Protein AF-A0A813GPS3-F1 (afdb_monomer_lite)

Sequence (339 aa):
AGDGNCLFRSFSDQLYGSPEYHALVRDRCSKYLASERAYFEQFVAEPFEQFLGRIQRQGEWGDDVEIEALSEIYDCRVEIYASYSDSLMRTFHEACDAKWPQPIRLQYEGHAHYNSLAPKSGLMPISKRFPGEIEDAAIRRSRSRNAVSESISAYLRWVCKEDHFEAGLRREGAGEADAKLTEQEVVDESVRLSRLEFMHKSEEEMDKTLANSRAEWEKSERKRMDEEVVDAILQQSVLEEEQKQLMIAMKESKDDVIHNKPEFAALYGMVANGAVVPSASSSSGNEQDLRDSREFQYPESVYGVMSMGFPLEKCIQAYHLVGDNPEGILQYCCQTIGR

Organism: Polarella glacialis (NCBI:txid89957)

Secondary structure (DSSP, 8-state):
--SS-HHHHHHHHHHHS-GGGHHHHHHHHHHHHHHTHHHHGGG-SS-HHHHHHHHTSTT----HHHHHHHHHHHT--EEEEETTSSSEEEEESTT--SS-SS-EEEEEETTTEEEE---TT----S--SPTTHHHHHHHHHHHHHHHHHHHHHHHHHHHTSHHHHHHHTTS-S-SSHHHHHHHHHHHHHHHHHHHHHHHHHHHHHHHHHHHHHHHHHHHHHHHHHHHHHHHHHHHHHHHHHHHHHHHHHHHHHHHHHHHH-GGGHHHHTS-----------------------------HHHHHHHHTT--HHHHHHHHHHH-S-HHHHHHHHHHHHT-

InterPro domains:
  IPR003323 OTU domain [PF02338] (2-115)
  IPR003323 OTU domain [PS50802] (1-120)
  IPR009060 UBA-like superfamily [SSF46934] (297-332)
  IPR038765 Papain-like cysteine peptidase superfamily [SSF54001] (2-120)
  IPR050704 Peptidase C85-like [PTHR12419] (1-120)

Foldseek 3Di:
DLLQLQVLLLLCCQAPVGSPCSLLLQVLLLLLCVLPVVPLVVVDPDHVVVVSVQSNDGSHHDDDSSVQSSCQLQVFKEWEAEPVDRDTPDIHNVVRDPPWPDGFYWYDPDPGHIHGDADPVGRDNRDPDDRPPSSVVSSVVSNVVVVVVVVVVVVVVVCPPPVNVVVVPPDPDDNPPVVVVVVVVVVVVVVVVVVVVVVVVVVVVVVVVVVVVVVVVVVVVVVVVVVVVVVVVVVVVVVVVVVVVVVVVVVVVVVVCCVVPVVCVVVVPPPDDDDDDDDDDDDDDDDDDDDDDPDPDDDVLLVVLVVVVFDSVQLVVQCVVPNSDNVSSNVSRCVVVVD

pLDDT: mean 75.81, std 18.75, range [27.81, 98.06]

Structure (mmCIF, N/CA/C/O backbone):
data_AF-A0A813GPS3-F1
#
_entry.id   AF-A0A813GPS3-F1
#
loop_
_atom_site.group_PDB
_atom_site.id
_atom_site.type_symbol
_atom_site.label_atom_id
_atom_site.label_alt_id
_atom_site.label_comp_id
_atom_site.label_asym_id
_atom_site.label_entity_id
_atom_site.label_seq_id
_atom_site.pdbx_PDB_ins_code
_atom_site.Cartn_x
_atom_site.Cartn_y
_atom_site.Cartn_z
_atom_site.occupancy
_atom_site.B_iso_or_equiv
_atom_site.auth_seq_id
_atom_site.auth_comp_id
_atom_site.auth_asym_id
_atom_site.auth_atom_id
_atom_site.pdbx_PDB_model_num
ATOM 1 N N . ALA A 1 1 ? 2.496 14.226 -14.333 1.00 57.00 1 ALA A N 1
ATOM 2 C CA . ALA A 1 1 ? 1.360 15.043 -14.834 1.00 57.00 1 ALA A CA 1
ATOM 3 C C . ALA A 1 1 ? 0.636 15.663 -13.645 1.00 57.00 1 ALA A C 1
ATOM 5 O O . ALA A 1 1 ? 0.273 14.930 -12.735 1.00 57.00 1 ALA A O 1
ATOM 6 N N . GLY A 1 2 ? 0.459 16.987 -13.621 1.00 69.56 2 GLY A N 1
ATOM 7 C CA . GLY A 1 2 ? -0.140 17.727 -12.498 1.00 69.56 2 GLY A CA 1
ATOM 8 C C . GLY A 1 2 ? -1.671 17.674 -12.439 1.00 69.56 2 GLY A C 1
ATOM 9 O O . GLY A 1 2 ? -2.302 18.679 -12.145 1.00 69.56 2 GLY A O 1
ATOM 10 N N . ASP A 1 3 ? -2.280 16.529 -12.754 1.00 82.81 3 ASP A N 1
ATOM 11 C CA . ASP A 1 3 ? -3.740 16.334 -12.773 1.00 82.81 3 ASP A CA 1
ATOM 12 C C . ASP A 1 3 ? -4.328 16.036 -11.381 1.00 82.81 3 ASP A C 1
ATOM 14 O O . ASP A 1 3 ? -5.484 15.644 -11.277 1.00 82.81 3 ASP A O 1
ATOM 18 N N . GLY A 1 4 ? -3.514 16.157 -10.325 1.00 86.44 4 GLY A N 1
ATOM 19 C CA . GLY A 1 4 ? -3.869 15.834 -8.944 1.00 86.44 4 GLY A CA 1
ATOM 20 C C . GLY A 1 4 ? -3.935 14.341 -8.614 1.00 86.44 4 GLY A C 1
ATOM 21 O O . GLY A 1 4 ? -4.117 13.973 -7.461 1.00 86.44 4 GLY A O 1
ATOM 22 N N . ASN A 1 5 ? -3.708 13.450 -9.583 1.00 93.50 5 ASN A N 1
ATOM 23 C CA . ASN A 1 5 ? -3.634 12.003 -9.344 1.00 93.50 5 ASN A CA 1
ATOM 24 C C . ASN A 1 5 ? -2.205 11.505 -9.103 1.00 93.50 5 ASN A C 1
ATOM 26 O O . ASN A 1 5 ? -1.985 10.301 -8.987 1.00 93.50 5 ASN A O 1
ATOM 30 N N . CYS A 1 6 ? -1.234 12.416 -9.062 1.00 94.38 6 CYS A N 1
ATOM 31 C CA . CYS A 1 6 ? 0.190 12.102 -9.092 1.00 94.38 6 CYS A CA 1
ATOM 32 C C . CYS A 1 6 ? 0.657 11.163 -7.975 1.00 94.38 6 CYS A C 1
ATOM 34 O O . CYS A 1 6 ? 1.389 10.218 -8.265 1.00 94.38 6 CYS A O 1
ATOM 36 N N . LEU A 1 7 ? 0.167 11.350 -6.746 1.00 95.31 7 LEU A N 1
ATOM 37 C CA . LEU A 1 7 ? 0.470 10.462 -5.627 1.00 95.31 7 LEU A CA 1
ATOM 38 C C . LEU A 1 7 ? 0.041 9.022 -5.939 1.00 95.31 7 LEU A C 1
ATOM 40 O O . LEU A 1 7 ? 0.867 8.114 -5.998 1.00 95.31 7 LEU A O 1
ATOM 44 N N . PHE A 1 8 ? -1.245 8.823 -6.232 1.00 96.62 8 PHE A N 1
ATOM 45 C CA . PHE A 1 8 ? -1.810 7.497 -6.493 1.00 96.62 8 PHE A CA 1
ATOM 46 C C . PHE A 1 8 ? -1.243 6.845 -7.757 1.00 96.62 8 PHE A C 1
ATOM 48 O O . PHE A 1 8 ? -1.073 5.628 -7.793 1.00 96.62 8 PHE A O 1
ATOM 55 N N . ARG A 1 9 ? -0.921 7.636 -8.791 1.00 95.31 9 ARG A N 1
ATOM 56 C CA . ARG A 1 9 ? -0.217 7.143 -9.984 1.00 95.31 9 ARG A CA 1
ATOM 57 C C . ARG A 1 9 ? 1.178 6.651 -9.629 1.00 95.31 9 ARG A C 1
ATOM 59 O O . ARG A 1 9 ? 1.556 5.589 -10.102 1.00 95.31 9 ARG A O 1
ATOM 66 N N . SER A 1 10 ? 1.904 7.381 -8.787 1.00 94.88 10 SER A N 1
ATOM 67 C CA . SER A 1 10 ? 3.258 6.996 -8.387 1.00 94.88 10 SER A CA 1
ATOM 68 C C . SER A 1 10 ? 3.260 5.741 -7.516 1.00 94.88 10 SER A C 1
ATOM 70 O O . SER A 1 10 ? 4.073 4.852 -7.740 1.00 94.88 10 SER A O 1
ATOM 72 N N . PHE A 1 11 ? 2.297 5.604 -6.600 1.00 95.38 11 PHE A N 1
ATOM 73 C CA . PHE A 1 11 ? 2.088 4.355 -5.860 1.00 95.38 11 PHE A CA 1
ATOM 74 C C . PHE A 1 11 ? 1.747 3.189 -6.791 1.00 95.38 11 PHE A C 1
ATOM 76 O O . PHE A 1 11 ? 2.367 2.135 -6.705 1.00 95.38 11 PHE A O 1
ATOM 83 N N . SER A 1 12 ? 0.789 3.380 -7.702 1.00 95.31 12 SER A N 1
ATOM 84 C CA . SER A 1 12 ? 0.396 2.360 -8.680 1.00 95.31 12 SER A CA 1
ATOM 85 C C . SER A 1 12 ? 1.582 1.911 -9.540 1.00 95.31 12 SER A C 1
ATOM 87 O O . SER A 1 12 ? 1.767 0.718 -9.764 1.00 95.31 12 SER A O 1
ATOM 89 N N . ASP A 1 13 ? 2.412 2.854 -9.977 1.00 93.81 13 ASP A N 1
ATOM 90 C CA . ASP A 1 13 ? 3.615 2.588 -10.760 1.00 93.81 13 ASP A CA 1
ATOM 91 C C . ASP A 1 13 ? 4.666 1.793 -9.963 1.00 93.81 13 ASP A C 1
ATOM 93 O O . ASP A 1 13 ? 5.142 0.764 -10.435 1.00 93.81 13 ASP A O 1
ATOM 97 N N . GLN A 1 14 ? 4.952 2.181 -8.715 1.00 93.00 14 GLN A N 1
ATOM 98 C CA . GLN A 1 14 ? 5.883 1.461 -7.831 1.00 93.00 14 GLN A CA 1
ATOM 99 C C . GLN A 1 14 ? 5.397 0.043 -7.485 1.00 93.00 14 GLN A C 1
ATOM 101 O O . GLN A 1 14 ? 6.180 -0.907 -7.440 1.00 93.00 14 GLN A O 1
ATOM 106 N N . LEU A 1 15 ? 4.098 -0.116 -7.232 1.00 92.44 15 LEU A N 1
ATOM 107 C CA . LEU A 1 15 ? 3.513 -1.377 -6.779 1.00 92.44 15 LEU A CA 1
ATOM 108 C C . LEU A 1 15 ? 3.269 -2.359 -7.919 1.00 92.44 15 LEU A C 1
ATOM 110 O O . LEU A 1 15 ? 3.584 -3.538 -7.775 1.00 92.44 15 LEU A O 1
ATOM 114 N N . TYR A 1 16 ? 2.708 -1.871 -9.024 1.00 92.69 16 TYR A N 1
ATOM 115 C CA . TYR A 1 16 ? 2.161 -2.688 -10.109 1.00 92.69 16 TYR A CA 1
ATOM 116 C C . TYR A 1 16 ? 2.872 -2.479 -11.446 1.00 92.69 16 TYR A C 1
ATOM 118 O O . TYR A 1 16 ? 2.514 -3.123 -12.430 1.00 92.69 16 TYR A O 1
ATOM 126 N N . GLY A 1 17 ? 3.873 -1.595 -11.505 1.00 91.12 17 GLY A N 1
ATOM 127 C CA . GLY A 1 17 ? 4.625 -1.312 -12.729 1.00 91.12 17 GLY A CA 1
ATOM 128 C C . GLY A 1 17 ? 3.807 -0.554 -13.775 1.00 91.12 17 GLY A C 1
ATOM 129 O O . GLY A 1 17 ? 4.183 -0.523 -14.943 1.00 91.12 17 GLY A O 1
ATOM 130 N N . SER A 1 18 ? 2.657 0.000 -13.382 1.00 91.56 18 SER A N 1
ATOM 131 C CA . SER A 1 18 ? 1.787 0.783 -14.254 1.00 91.56 18 SER A CA 1
ATOM 132 C C . SER A 1 18 ? 1.021 1.833 -13.450 1.00 91.56 18 SER A C 1
ATOM 134 O O . SER A 1 18 ? 0.433 1.495 -12.418 1.00 91.56 18 SER A O 1
ATOM 136 N N . PRO A 1 19 ? 0.930 3.090 -13.920 1.00 93.00 19 PRO A N 1
ATOM 137 C CA . PRO A 1 19 ? 0.143 4.136 -13.271 1.00 93.00 19 PRO A CA 1
ATOM 138 C C . PRO A 1 19 ? -1.373 4.002 -13.506 1.00 93.00 19 PRO A C 1
ATOM 140 O O . PRO A 1 19 ? -2.137 4.825 -13.001 1.00 93.00 19 PRO A O 1
ATOM 143 N N . GLU A 1 20 ? -1.832 3.021 -14.291 1.00 94.50 20 GLU A N 1
ATOM 144 C CA . GLU A 1 20 ? -3.239 2.873 -14.702 1.00 94.50 20 GLU A CA 1
ATOM 145 C C . GLU A 1 20 ? -4.176 2.488 -13.548 1.00 94.50 20 GLU A C 1
ATOM 147 O O . GLU A 1 20 ? -5.349 2.861 -13.551 1.00 94.50 20 GLU A O 1
ATOM 152 N N . TYR A 1 21 ? -3.659 1.827 -12.510 1.00 96.00 21 TYR A N 1
ATOM 153 C CA . TYR A 1 21 ? -4.455 1.389 -11.361 1.00 96.00 21 TYR A CA 1
ATOM 154 C C . TYR A 1 21 ? -4.639 2.476 -10.289 1.00 96.00 21 TYR A C 1
ATOM 156 O O . TYR A 1 21 ? -5.220 2.211 -9.237 1.00 96.00 21 TYR A O 1
ATOM 164 N N . HIS A 1 22 ? -4.228 3.725 -10.547 1.00 95.88 22 HIS A N 1
ATOM 165 C CA . HIS A 1 22 ? -4.320 4.827 -9.579 1.00 95.88 22 HIS A CA 1
ATOM 166 C C . HIS A 1 22 ? -5.736 5.051 -9.021 1.00 95.88 22 HIS A C 1
ATOM 168 O O . HIS A 1 22 ? -5.896 5.415 -7.858 1.00 95.88 22 HIS A O 1
ATOM 174 N N . ALA A 1 23 ? -6.773 4.829 -9.835 1.00 96.56 23 ALA A N 1
ATOM 175 C CA . ALA A 1 23 ? -8.163 4.961 -9.409 1.00 96.56 23 ALA A CA 1
ATOM 176 C C . ALA A 1 23 ? -8.551 3.898 -8.369 1.00 96.56 23 ALA A C 1
ATOM 178 O O . ALA A 1 23 ? -9.244 4.210 -7.402 1.00 96.56 23 ALA A O 1
ATOM 179 N N . LEU A 1 24 ? -8.070 2.663 -8.553 1.00 97.31 24 LEU A N 1
ATOM 180 C CA . LEU A 1 24 ? -8.257 1.574 -7.601 1.00 97.31 24 LEU A CA 1
ATOM 181 C C . LEU A 1 24 ? -7.513 1.882 -6.303 1.00 97.31 24 LEU A C 1
ATOM 183 O O . LEU A 1 24 ? -8.120 1.832 -5.236 1.00 97.31 24 LEU A O 1
ATOM 187 N N . VAL A 1 25 ? -6.238 2.273 -6.395 1.00 97.25 25 VAL A N 1
ATOM 188 C CA . VAL A 1 25 ? -5.419 2.615 -5.221 1.00 97.25 25 VAL A CA 1
ATOM 189 C C . VAL A 1 25 ? -6.075 3.739 -4.407 1.00 97.25 25 VAL A C 1
ATOM 191 O O . VAL A 1 25 ? -6.184 3.622 -3.189 1.00 97.25 25 VAL A O 1
ATOM 194 N N . ARG A 1 26 ? -6.593 4.785 -5.069 1.00 97.56 26 ARG A N 1
ATOM 195 C CA . ARG A 1 26 ? -7.332 5.885 -4.424 1.00 97.56 26 ARG A CA 1
ATOM 196 C C . ARG A 1 26 ? -8.588 5.402 -3.699 1.00 97.56 26 ARG A C 1
ATOM 198 O O . ARG A 1 26 ? -8.788 5.727 -2.531 1.00 97.56 26 ARG A O 1
ATOM 205 N N . ASP A 1 27 ? -9.435 4.628 -4.375 1.00 97.62 27 ASP A N 1
ATOM 206 C CA . ASP A 1 27 ? -10.669 4.100 -3.779 1.00 97.62 27 ASP A CA 1
ATOM 207 C C . ASP A 1 27 ? -10.373 3.233 -2.547 1.00 97.62 27 ASP A C 1
ATOM 209 O O . ASP A 1 27 ? -11.060 3.327 -1.527 1.00 97.62 27 ASP A O 1
ATOM 213 N N . ARG A 1 28 ? -9.319 2.417 -2.608 1.00 97.88 28 ARG A N 1
ATOM 214 C CA . ARG A 1 28 ? -8.920 1.564 -1.490 1.00 97.88 28 ARG A CA 1
ATOM 215 C C . ARG A 1 28 ? -8.284 2.329 -0.337 1.00 97.88 28 ARG A C 1
ATOM 217 O O . ARG A 1 28 ? -8.620 2.037 0.807 1.00 97.88 28 ARG A O 1
ATOM 224 N N . CYS A 1 29 ? -7.470 3.340 -0.627 1.00 98.06 29 CYS A N 1
ATOM 225 C CA . CYS A 1 29 ? -6.964 4.280 0.371 1.00 98.06 29 CYS A CA 1
ATOM 226 C C . CYS A 1 29 ? -8.123 4.927 1.148 1.00 98.06 29 CYS A C 1
ATOM 228 O O . CYS A 1 29 ? -8.190 4.812 2.368 1.00 98.06 29 CYS A O 1
ATOM 230 N N . SER A 1 30 ? -9.114 5.485 0.441 1.00 97.50 30 SER A N 1
ATOM 231 C CA . SER A 1 30 ? -10.302 6.095 1.058 1.00 97.50 30 SER A CA 1
ATOM 232 C C . SER A 1 30 ? -11.096 5.105 1.925 1.00 97.50 30 SER A C 1
ATOM 234 O O . SER A 1 30 ? -11.491 5.425 3.045 1.00 97.50 30 SER A O 1
ATOM 236 N N . LYS A 1 31 ? -11.292 3.865 1.455 1.00 98.00 31 LYS A N 1
ATOM 237 C CA . LYS A 1 31 ? -11.983 2.816 2.228 1.00 98.00 31 LYS A CA 1
ATOM 238 C C . LYS A 1 31 ? -11.227 2.384 3.480 1.00 98.00 31 LYS A C 1
ATOM 240 O O . LYS A 1 31 ? -11.881 2.024 4.457 1.00 98.00 31 LYS A O 1
ATOM 245 N N . TYR A 1 32 ? -9.898 2.380 3.432 1.00 97.94 32 TYR A N 1
ATOM 246 C CA . TYR A 1 32 ? -9.056 2.062 4.579 1.00 97.94 32 TYR A CA 1
ATOM 247 C C . TYR A 1 32 ? -9.057 3.198 5.605 1.00 97.94 32 TYR A C 1
ATOM 249 O O . TYR A 1 32 ? -9.299 2.955 6.781 1.00 97.94 32 TYR A O 1
ATOM 257 N N . LEU A 1 33 ? -8.915 4.448 5.150 1.00 97.50 33 LEU A N 1
ATOM 258 C CA . LEU A 1 33 ? -9.071 5.638 5.994 1.00 97.50 33 LEU A CA 1
ATOM 259 C C . LEU A 1 33 ? -10.425 5.629 6.716 1.00 97.50 33 LEU A C 1
ATOM 261 O O . LEU A 1 33 ? -10.500 5.892 7.912 1.00 97.50 33 LEU A O 1
ATOM 265 N N . ALA A 1 34 ? -11.498 5.262 6.012 1.00 97.00 34 ALA A N 1
ATOM 266 C CA . ALA A 1 34 ? -12.819 5.124 6.611 1.00 97.00 34 ALA A CA 1
ATOM 267 C C . ALA A 1 34 ? -12.898 3.992 7.651 1.00 97.00 34 ALA A C 1
ATOM 269 O O . ALA A 1 34 ? -13.605 4.143 8.647 1.00 97.00 34 ALA A O 1
ATOM 270 N N . SER A 1 35 ? -12.212 2.860 7.438 1.00 95.75 35 SER A N 1
ATOM 271 C CA . SER A 1 35 ? -12.216 1.764 8.413 1.00 95.75 35 SER A CA 1
ATOM 272 C C . SER A 1 35 ? -11.363 2.063 9.640 1.00 95.75 35 SER A C 1
ATOM 274 O O . SER A 1 35 ? -11.752 1.639 10.720 1.00 95.75 35 SER A O 1
ATOM 276 N N . GLU A 1 36 ? -10.280 2.828 9.503 1.00 94.56 36 GLU A N 1
ATOM 277 C CA . GLU A 1 36 ? -9.396 3.259 10.598 1.00 94.56 36 GLU A CA 1
ATOM 278 C C . GLU A 1 36 ? -9.657 4.714 11.036 1.00 94.56 36 GLU A C 1
ATOM 280 O O . GLU A 1 36 ? -8.758 5.419 11.499 1.00 94.56 36 GLU A O 1
ATOM 285 N N . ARG A 1 37 ? -10.912 5.177 10.919 1.00 94.69 37 ARG A N 1
ATOM 286 C CA . ARG A 1 37 ? -11.317 6.556 11.247 1.00 94.69 37 ARG A CA 1
ATOM 287 C C . ARG A 1 37 ? -10.774 7.035 12.590 1.00 94.69 37 ARG A C 1
ATOM 289 O O . ARG A 1 37 ? -10.246 8.137 12.665 1.00 94.69 37 ARG A O 1
ATOM 296 N N . ALA A 1 38 ? -10.910 6.216 13.634 1.00 90.25 38 ALA A N 1
ATOM 297 C CA . ALA A 1 38 ? -10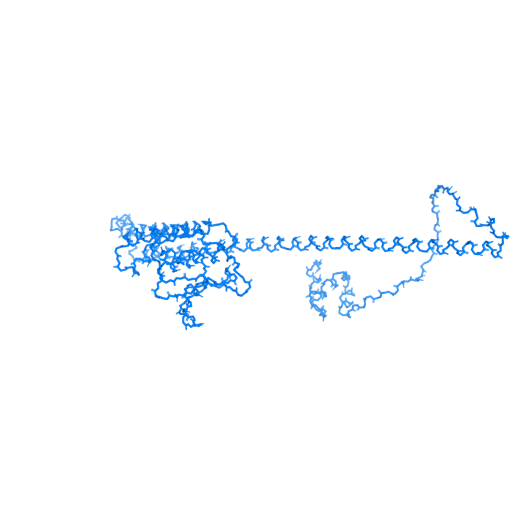.532 6.591 14.996 1.00 90.25 38 ALA A CA 1
ATOM 298 C C . ALA A 1 38 ? -9.053 7.000 15.118 1.00 90.25 38 ALA A C 1
ATOM 300 O O . ALA A 1 38 ? -8.716 7.813 15.974 1.00 90.25 38 ALA A O 1
ATOM 301 N N . TYR A 1 39 ? -8.186 6.457 14.258 1.00 91.62 39 TYR A N 1
ATOM 302 C CA . TYR A 1 39 ? -6.777 6.820 14.202 1.00 91.62 39 TYR A CA 1
ATOM 303 C C . TYR A 1 39 ? -6.527 8.035 13.304 1.00 91.62 39 TYR A C 1
ATOM 305 O O . TYR A 1 39 ? -5.811 8.946 13.710 1.00 91.62 39 TYR A O 1
ATOM 313 N N . PHE A 1 40 ? -7.113 8.076 12.103 1.00 94.88 40 PHE A N 1
ATOM 314 C CA . PHE A 1 40 ? -6.793 9.112 11.113 1.00 94.88 40 PHE A CA 1
ATOM 315 C C . PHE A 1 40 ? -7.491 10.454 11.350 1.00 94.88 40 PHE A C 1
ATOM 317 O O . PHE A 1 40 ? -6.953 11.491 10.967 1.00 94.88 40 PHE A O 1
ATOM 324 N N . GLU A 1 41 ? -8.658 10.466 11.996 1.00 94.56 41 GLU A N 1
ATOM 325 C CA . GLU A 1 41 ? -9.461 11.680 12.202 1.00 94.56 41 GLU A CA 1
ATOM 326 C C . GLU A 1 41 ? -8.696 12.778 12.954 1.00 94.56 41 GLU A C 1
ATOM 328 O O . GLU A 1 41 ? -8.858 13.955 12.647 1.00 94.56 41 GLU A O 1
ATOM 333 N N . GLN A 1 42 ? -7.788 12.413 13.862 1.00 95.31 42 GLN A N 1
ATOM 334 C CA . GLN A 1 42 ? -6.973 13.378 14.613 1.00 95.31 42 GLN A CA 1
ATOM 335 C C . GLN A 1 42 ? -5.929 14.125 13.761 1.00 95.31 42 GLN A C 1
ATOM 337 O O . GLN A 1 42 ? -5.420 15.159 14.191 1.00 95.31 42 GLN A O 1
ATOM 342 N N . PHE A 1 43 ? -5.592 13.610 12.575 1.00 93.25 43 PHE A N 1
ATOM 343 C CA . PHE A 1 43 ? -4.615 14.213 11.659 1.00 93.25 43 PHE A CA 1
ATOM 344 C C . PHE A 1 43 ? -5.277 15.044 10.553 1.00 93.25 43 PHE A C 1
ATOM 346 O O . PHE A 1 43 ? -4.590 15.632 9.720 1.00 93.25 43 PHE A O 1
ATOM 353 N N . VAL A 1 44 ? -6.611 15.111 10.544 1.00 94.50 44 VAL A N 1
ATOM 354 C CA . VAL A 1 44 ? -7.396 15.823 9.538 1.00 94.50 44 VAL A CA 1
ATOM 355 C C . VAL A 1 44 ? -7.995 17.082 10.166 1.00 94.50 44 VAL A C 1
ATOM 357 O O . VAL A 1 44 ? -8.689 17.027 11.175 1.00 94.50 44 VAL A O 1
ATOM 360 N N . ALA A 1 45 ? -7.727 18.243 9.564 1.00 92.75 45 ALA A N 1
ATOM 361 C CA . ALA A 1 45 ? -8.185 19.535 10.090 1.00 92.75 45 ALA A CA 1
ATOM 362 C C . ALA A 1 45 ? -9.668 19.840 9.795 1.00 92.75 45 ALA A C 1
ATOM 364 O O . ALA A 1 45 ? -10.272 20.693 10.446 1.00 92.75 45 ALA A O 1
ATOM 365 N N . GLU A 1 46 ? -10.244 19.184 8.789 1.00 94.00 46 GLU A N 1
ATOM 366 C CA . GLU A 1 46 ? -11.649 19.314 8.390 1.00 94.00 46 GLU A CA 1
ATOM 367 C C . GLU A 1 46 ? -12.499 18.145 8.933 1.00 94.00 46 GLU A C 1
ATOM 369 O O . GLU A 1 46 ? -11.943 17.134 9.361 1.00 94.00 46 GLU A O 1
ATOM 374 N N . PRO A 1 47 ? -13.845 18.227 8.916 1.00 96.44 47 PRO A N 1
ATOM 375 C CA . PRO A 1 47 ? -14.684 17.092 9.291 1.00 96.44 47 PRO A CA 1
ATOM 376 C C . PRO A 1 47 ? -14.356 15.855 8.449 1.00 96.44 47 PRO A C 1
ATOM 378 O O . PRO A 1 47 ? -14.316 15.931 7.217 1.00 96.44 47 PRO A O 1
ATOM 381 N N . PHE A 1 48 ? -14.149 14.713 9.103 1.00 96.31 48 PHE A N 1
ATOM 382 C CA . PHE A 1 48 ? -13.575 13.529 8.462 1.00 96.31 48 PHE A CA 1
ATOM 383 C C . PHE A 1 48 ? -14.391 13.030 7.261 1.00 96.31 48 PHE A C 1
ATOM 385 O O . PHE A 1 48 ? -13.838 12.612 6.248 1.00 96.31 48 PHE A O 1
ATOM 392 N N . GLU A 1 49 ? -15.717 13.136 7.310 1.00 95.88 49 GLU A N 1
ATOM 393 C CA . GLU A 1 49 ? -16.593 12.780 6.194 1.00 95.88 49 GLU A CA 1
ATOM 394 C C . GLU A 1 49 ? -16.384 13.676 4.966 1.00 95.88 49 GLU A C 1
ATOM 396 O O . GLU A 1 49 ? -16.474 13.200 3.832 1.00 95.88 49 GLU A O 1
ATOM 401 N N . GLN A 1 50 ? -16.095 14.965 5.173 1.00 96.31 50 GLN A N 1
ATOM 402 C CA . GLN A 1 50 ? -15.802 15.901 4.083 1.00 96.31 50 GLN A CA 1
ATOM 403 C C . GLN A 1 50 ? -14.449 15.577 3.453 1.00 96.31 50 GLN A C 1
ATOM 405 O O . GLN A 1 50 ? -14.354 15.503 2.226 1.00 96.31 50 GLN A O 1
ATOM 410 N N . PHE A 1 51 ? -13.450 15.287 4.289 1.00 96.62 51 PHE A N 1
ATOM 411 C CA . PHE A 1 51 ? -12.141 14.802 3.864 1.00 96.62 51 PHE A CA 1
ATOM 412 C C . PHE A 1 51 ? -12.242 13.516 3.031 1.00 96.62 51 PHE A C 1
ATOM 414 O O . PHE A 1 51 ? -11.738 13.468 1.908 1.00 96.62 51 PHE A O 1
ATOM 421 N N . LEU A 1 52 ? -12.977 12.502 3.503 1.00 96.44 52 LEU A N 1
ATOM 422 C CA . LEU A 1 52 ? -13.182 11.254 2.759 1.00 96.44 52 LEU A CA 1
ATOM 423 C C . LEU A 1 52 ? -13.878 11.491 1.410 1.00 96.44 52 LEU A C 1
ATOM 425 O O . LEU A 1 52 ? -13.449 10.965 0.381 1.00 96.44 52 LEU A O 1
ATOM 429 N N . GLY A 1 53 ? -14.926 12.321 1.392 1.00 95.31 53 GLY A N 1
ATOM 430 C CA . GLY A 1 53 ? -15.623 12.691 0.158 1.00 95.31 53 GLY A CA 1
ATOM 431 C C . GLY A 1 53 ? -14.764 13.524 -0.799 1.00 95.31 53 GLY A C 1
ATOM 432 O O . GLY A 1 53 ? -15.024 13.556 -2.005 1.00 95.31 53 GLY A O 1
ATOM 433 N N . ARG A 1 54 ? -13.741 14.214 -0.288 1.00 95.12 54 ARG A N 1
ATOM 434 C CA . ARG A 1 54 ? -12.737 14.930 -1.074 1.00 95.12 54 ARG A CA 1
ATOM 435 C C . ARG A 1 54 ? -11.724 13.958 -1.666 1.00 95.12 54 ARG A C 1
ATOM 437 O O . ARG A 1 54 ? -11.634 13.886 -2.889 1.00 95.12 54 ARG A O 1
ATOM 444 N N . ILE A 1 55 ? -11.067 13.137 -0.850 1.00 93.75 55 ILE A N 1
ATOM 445 C CA . ILE A 1 55 ? -9.994 12.254 -1.325 1.00 93.75 55 ILE A CA 1
ATOM 446 C C . ILE A 1 55 ? -10.474 11.170 -2.301 1.00 93.75 55 ILE A C 1
ATOM 448 O O . ILE A 1 55 ? -9.714 10.717 -3.160 1.00 93.75 55 ILE A O 1
ATOM 452 N N . GLN A 1 56 ? -11.756 10.796 -2.243 1.00 93.75 56 GLN A N 1
ATOM 453 C CA . GLN A 1 56 ? -12.366 9.867 -3.196 1.00 93.75 56 GLN A CA 1
ATOM 454 C C . GLN A 1 56 ? -12.501 10.455 -4.617 1.00 93.75 56 GLN A C 1
ATOM 456 O O . GLN A 1 56 ? -12.572 9.701 -5.592 1.00 93.75 56 GLN A O 1
ATOM 461 N N . ARG A 1 57 ? -12.531 11.787 -4.774 1.00 94.06 57 ARG A N 1
ATOM 462 C CA . ARG A 1 57 ? -12.693 12.438 -6.083 1.00 94.06 57 ARG A CA 1
ATOM 463 C C . ARG A 1 57 ? -11.421 12.318 -6.922 1.00 94.06 57 ARG A C 1
ATOM 465 O O . ARG A 1 57 ? -10.306 12.519 -6.448 1.00 94.06 57 ARG A O 1
ATOM 472 N N . GLN A 1 58 ? -11.592 12.010 -8.208 1.00 92.12 58 GLN A N 1
ATOM 473 C CA . GLN A 1 58 ? -10.484 12.019 -9.164 1.00 92.12 58 GLN A CA 1
ATOM 474 C C . GLN A 1 58 ? -9.895 13.427 -9.277 1.00 92.12 58 GLN A C 1
ATOM 476 O O . GLN A 1 58 ? -10.632 14.409 -9.333 1.00 92.12 58 GLN A O 1
ATOM 481 N N . GLY A 1 59 ? -8.569 13.502 -9.330 1.00 91.25 59 GLY A N 1
ATOM 482 C CA . GLY A 1 59 ? -7.821 14.755 -9.395 1.00 91.25 59 GLY A CA 1
ATOM 483 C C . GLY A 1 59 ? -7.669 15.500 -8.069 1.00 91.25 59 GLY A C 1
ATOM 484 O O . GLY A 1 59 ? -7.057 16.563 -8.046 1.00 91.25 59 GLY A O 1
ATOM 485 N N . GLU A 1 60 ? -8.161 14.946 -6.960 1.00 93.44 60 GLU A N 1
ATOM 486 C CA . GLU A 1 60 ? -7.881 15.494 -5.636 1.00 93.44 60 GLU A CA 1
ATOM 487 C C . GLU A 1 60 ? -6.472 15.117 -5.170 1.00 93.44 60 GLU A C 1
ATOM 489 O O . GLU A 1 60 ? -6.071 13.954 -5.292 1.00 93.44 60 GLU A O 1
ATOM 494 N N . TRP A 1 61 ? -5.740 16.079 -4.612 1.00 91.25 61 TRP A N 1
ATOM 495 C CA . TRP A 1 61 ? -4.368 15.870 -4.159 1.00 91.25 61 TRP A CA 1
ATOM 496 C C . TRP A 1 61 ? -4.359 15.041 -2.873 1.00 91.25 61 TRP A C 1
ATOM 498 O O . TRP A 1 61 ? -5.170 15.274 -1.979 1.00 91.25 61 TRP A O 1
ATOM 508 N N . GLY A 1 62 ? -3.449 14.072 -2.811 1.00 92.12 62 GLY A N 1
ATOM 509 C CA . GLY A 1 62 ? -3.122 13.364 -1.576 1.00 92.12 62 GLY A CA 1
ATOM 510 C C . GLY A 1 62 ? -1.770 13.824 -1.044 1.00 92.12 62 GLY A C 1
ATOM 511 O O . GLY A 1 62 ? -0.944 14.325 -1.811 1.00 92.12 62 GLY A O 1
ATOM 512 N N . ASP A 1 63 ? -1.568 13.627 0.249 1.00 92.38 63 ASP A N 1
ATOM 513 C CA . ASP A 1 63 ? -0.412 14.073 1.021 1.00 92.38 63 ASP A CA 1
ATOM 514 C C . ASP A 1 63 ? -0.074 13.022 2.104 1.00 92.38 63 ASP A C 1
ATOM 516 O O . ASP A 1 63 ? -0.378 11.834 1.959 1.00 92.38 63 ASP A O 1
ATOM 520 N N . ASP A 1 64 ? 0.557 13.451 3.193 1.00 94.00 64 ASP A N 1
ATOM 521 C CA . ASP A 1 64 ? 1.019 12.628 4.310 1.00 94.00 64 ASP A CA 1
ATOM 522 C C . ASP A 1 64 ? -0.017 11.621 4.849 1.00 94.00 64 ASP A C 1
ATOM 524 O O . ASP A 1 64 ? 0.337 10.473 5.118 1.00 94.00 64 ASP A O 1
ATOM 528 N N . VAL A 1 65 ? -1.292 12.011 4.990 1.00 96.12 65 VAL A N 1
ATOM 529 C CA . VAL A 1 65 ? -2.347 11.131 5.537 1.00 96.12 65 VAL A CA 1
ATOM 530 C C . VAL A 1 65 ? -2.612 9.945 4.610 1.00 96.12 65 VAL A C 1
ATOM 532 O O . VAL A 1 65 ? -2.721 8.804 5.061 1.00 96.12 65 VAL A O 1
ATOM 535 N N . GLU A 1 66 ? -2.689 10.190 3.302 1.00 96.94 66 GLU A N 1
ATOM 536 C CA . GLU A 1 66 ? -2.863 9.122 2.322 1.00 96.94 66 GLU A CA 1
ATOM 537 C C . GLU A 1 66 ? -1.613 8.258 2.195 1.00 96.94 66 GLU A C 1
ATOM 539 O O . GLU A 1 66 ? -1.739 7.045 2.028 1.00 96.94 66 GLU A O 1
ATOM 544 N N . ILE A 1 67 ? -0.421 8.861 2.275 1.00 96.94 67 ILE A N 1
ATOM 545 C CA . ILE A 1 67 ? 0.847 8.122 2.251 1.00 96.94 67 ILE A CA 1
ATOM 546 C C . ILE A 1 67 ? 0.909 7.148 3.426 1.00 96.94 67 ILE A C 1
ATOM 548 O O . ILE A 1 67 ? 1.255 5.988 3.210 1.00 96.94 67 ILE A O 1
ATOM 552 N N . GLU A 1 68 ? 0.525 7.583 4.626 1.00 96.25 68 GLU A N 1
ATOM 553 C CA . GLU A 1 68 ? 0.513 6.716 5.805 1.00 96.25 68 GLU A CA 1
ATOM 554 C C . GLU A 1 68 ? -0.546 5.613 5.700 1.00 96.25 68 GLU A C 1
ATOM 556 O O . GLU A 1 68 ? -0.265 4.442 5.938 1.00 96.25 68 GLU A O 1
ATOM 561 N N . ALA A 1 69 ? -1.754 5.925 5.231 1.00 96.94 69 ALA A N 1
ATOM 562 C CA . ALA A 1 69 ? -2.751 4.884 4.986 1.00 96.94 69 ALA A CA 1
ATOM 563 C C . ALA A 1 69 ? -2.264 3.843 3.961 1.00 96.94 69 ALA A C 1
ATOM 565 O O . ALA A 1 69 ? -2.495 2.642 4.113 1.00 96.94 69 ALA A O 1
ATOM 566 N N . LEU A 1 70 ? -1.587 4.285 2.900 1.00 97.06 70 LEU A N 1
ATOM 567 C CA . LEU A 1 70 ? -1.035 3.395 1.882 1.00 97.06 70 LEU A CA 1
ATOM 568 C C . LEU A 1 70 ? 0.146 2.574 2.419 1.00 97.06 70 LEU A C 1
ATOM 570 O O . LEU A 1 70 ? 0.231 1.384 2.106 1.00 97.06 70 LEU A O 1
ATOM 574 N N . SER A 1 71 ? 1.020 3.164 3.236 1.00 95.00 71 SER A N 1
ATOM 575 C CA . SER A 1 71 ? 2.150 2.466 3.859 1.00 95.00 71 SER A CA 1
ATOM 576 C C . SER A 1 71 ? 1.660 1.281 4.708 1.00 95.00 71 SER A C 1
ATOM 578 O O . SER A 1 71 ? 2.175 0.169 4.562 1.00 95.00 71 SER A O 1
ATOM 580 N N . GLU A 1 72 ? 0.570 1.462 5.463 1.00 93.50 72 GLU A N 1
ATOM 581 C CA . GLU A 1 72 ? -0.075 0.406 6.250 1.00 93.50 72 GLU A CA 1
ATOM 582 C C . GLU A 1 72 ? -0.797 -0.649 5.395 1.00 93.50 72 GLU A C 1
ATOM 584 O O . GLU A 1 72 ? -0.705 -1.851 5.673 1.00 93.50 72 GLU A O 1
ATOM 589 N N . ILE A 1 73 ? -1.520 -0.234 4.344 1.00 94.69 73 ILE A N 1
ATOM 590 C CA . ILE A 1 73 ? -2.245 -1.161 3.455 1.00 94.69 73 ILE A CA 1
ATOM 591 C C . ILE A 1 73 ? -1.281 -2.173 2.838 1.00 94.69 73 ILE A C 1
ATOM 593 O O . ILE A 1 73 ? -1.527 -3.387 2.875 1.00 94.69 73 ILE A O 1
ATOM 597 N N . TYR A 1 74 ? -0.195 -1.668 2.251 1.00 92.00 74 TYR A N 1
ATOM 598 C CA . TYR A 1 74 ? 0.798 -2.505 1.587 1.00 92.00 74 TYR A CA 1
ATOM 599 C C . TYR A 1 74 ? 1.775 -3.127 2.574 1.00 92.00 74 TYR A C 1
ATOM 601 O O . TYR A 1 74 ? 2.397 -4.142 2.238 1.00 92.00 74 TYR A O 1
ATOM 609 N N . ASP A 1 75 ? 1.831 -2.597 3.798 1.00 90.81 75 ASP A N 1
ATOM 610 C CA . ASP A 1 75 ? 2.801 -2.965 4.819 1.00 90.81 75 ASP A CA 1
ATOM 611 C C . ASP A 1 75 ? 4.205 -2.835 4.223 1.00 90.81 75 ASP A C 1
ATOM 613 O O . ASP A 1 75 ? 4.917 -3.818 4.028 1.00 90.81 75 ASP A O 1
ATOM 617 N N . CYS A 1 76 ? 4.509 -1.622 3.758 1.00 89.19 76 CYS A N 1
ATOM 618 C CA . CYS A 1 76 ? 5.711 -1.294 3.002 1.00 89.19 76 CYS A CA 1
ATOM 619 C C . CYS A 1 76 ? 6.240 0.075 3.429 1.00 89.19 76 CYS A C 1
ATOM 621 O O . CYS A 1 76 ? 5.485 1.048 3.459 1.00 89.19 76 CYS A O 1
ATOM 623 N N . ARG A 1 77 ? 7.543 0.150 3.714 1.00 91.81 77 ARG A N 1
ATOM 624 C CA . ARG A 1 77 ? 8.233 1.414 3.976 1.00 91.81 77 ARG A CA 1
ATOM 625 C C . ARG A 1 77 ? 8.129 2.343 2.765 1.00 91.81 77 ARG A C 1
ATOM 627 O O . ARG A 1 77 ? 8.377 1.918 1.633 1.00 91.81 77 ARG A O 1
ATOM 634 N N . VAL A 1 78 ? 7.804 3.613 3.006 1.00 93.44 78 VAL A N 1
ATOM 635 C CA . VAL A 1 78 ? 7.730 4.649 1.962 1.00 93.44 78 VAL A CA 1
ATOM 636 C C . VAL A 1 78 ? 8.784 5.715 2.225 1.00 93.44 78 VAL A C 1
ATOM 638 O O . VAL A 1 78 ? 8.837 6.281 3.311 1.00 93.44 78 VAL A O 1
ATOM 641 N N . GLU A 1 79 ? 9.612 6.002 1.227 1.00 93.69 79 GLU A N 1
ATOM 642 C CA . GLU A 1 79 ? 10.681 7.000 1.277 1.00 93.69 79 GLU A CA 1
ATOM 643 C C . GLU A 1 79 ? 10.352 8.164 0.338 1.00 93.69 79 GLU A C 1
ATOM 645 O O . GLU A 1 79 ? 10.149 7.967 -0.864 1.00 93.69 79 GLU A O 1
ATOM 650 N N . ILE A 1 80 ? 10.326 9.384 0.877 1.00 93.75 80 ILE A N 1
ATOM 651 C CA . ILE A 1 80 ? 10.081 10.614 0.120 1.00 93.75 80 ILE A CA 1
ATOM 652 C C . ILE A 1 80 ? 11.385 11.395 -0.015 1.00 93.75 80 ILE A C 1
ATOM 654 O O . ILE A 1 80 ? 11.984 11.795 0.984 1.00 93.75 80 ILE A O 1
ATOM 658 N N . TYR A 1 81 ? 11.802 11.658 -1.248 1.00 92.69 81 TYR A N 1
ATOM 659 C CA . TYR A 1 81 ? 12.994 12.438 -1.583 1.00 92.69 81 TYR A CA 1
ATOM 660 C C . TYR A 1 81 ? 12.617 13.827 -2.097 1.00 92.69 81 TYR A C 1
ATOM 662 O O . TYR A 1 81 ? 11.613 13.988 -2.791 1.00 92.69 81 TYR A O 1
ATOM 670 N N . ALA A 1 82 ? 13.437 14.832 -1.796 1.00 89.69 82 ALA A N 1
ATOM 671 C CA . ALA A 1 82 ? 13.251 16.175 -2.338 1.00 89.69 82 ALA A CA 1
ATOM 672 C C . ALA A 1 82 ? 13.595 16.214 -3.831 1.00 89.69 82 ALA A C 1
ATOM 674 O O . ALA A 1 82 ? 14.514 15.539 -4.285 1.00 89.69 82 ALA A O 1
ATOM 675 N N . SER A 1 83 ? 12.922 17.059 -4.614 1.00 85.06 83 SER A N 1
ATOM 676 C CA . SER A 1 83 ? 13.315 17.262 -6.014 1.00 85.06 83 SER A CA 1
ATOM 677 C C . SER A 1 83 ? 14.628 18.032 -6.180 1.00 85.06 83 SER A C 1
ATOM 679 O O . SER A 1 83 ? 15.315 17.868 -7.183 1.00 85.06 83 SER A O 1
ATOM 681 N N . TYR A 1 84 ? 14.977 18.879 -5.210 1.00 79.56 84 TYR A N 1
ATOM 682 C CA . TYR A 1 84 ? 16.142 19.766 -5.262 1.00 79.56 84 TYR A CA 1
ATOM 683 C C . TYR A 1 84 ? 17.389 19.194 -4.571 1.00 79.56 84 TYR A C 1
ATOM 685 O O . TYR A 1 84 ? 18.434 19.846 -4.565 1.00 79.56 84 TYR A O 1
ATOM 693 N N . SER A 1 85 ? 17.297 18.002 -3.977 1.00 77.88 85 SER A N 1
ATOM 694 C CA . SER A 1 85 ? 18.422 17.334 -3.322 1.00 77.88 85 SER A CA 1
ATOM 695 C C . SER A 1 85 ? 18.231 15.823 -3.270 1.00 77.88 85 SER A C 1
ATOM 697 O O . SER A 1 85 ? 17.126 15.333 -3.077 1.00 77.88 85 SER A O 1
ATOM 699 N N . ASP A 1 86 ? 19.334 15.075 -3.300 1.00 77.44 86 ASP A N 1
ATOM 700 C CA . ASP A 1 86 ? 19.331 13.614 -3.108 1.00 77.44 86 ASP A CA 1
ATOM 701 C C . ASP A 1 86 ? 19.071 13.200 -1.641 1.00 77.44 86 ASP A C 1
ATOM 703 O O . ASP A 1 86 ? 19.314 12.063 -1.235 1.00 77.44 86 ASP A O 1
ATOM 707 N N . SER A 1 87 ? 18.608 14.133 -0.805 1.00 84.88 87 SER A N 1
ATOM 708 C CA . SER A 1 87 ? 18.331 13.896 0.606 1.00 84.88 87 SER A CA 1
ATOM 709 C C . SER A 1 87 ? 16.942 13.297 0.794 1.00 84.88 87 SER A C 1
ATOM 711 O O . SER A 1 87 ? 15.945 13.848 0.316 1.00 84.88 87 SER A O 1
ATOM 713 N N . LEU A 1 88 ? 16.882 12.229 1.582 1.00 89.62 88 LEU A N 1
ATOM 714 C CA . LEU A 1 88 ? 15.641 11.697 2.128 1.00 89.62 88 LEU A CA 1
ATOM 715 C C . LEU A 1 88 ? 14.966 12.775 2.991 1.00 89.62 88 LEU A C 1
ATOM 717 O O . LEU A 1 88 ? 15.561 13.267 3.948 1.00 89.62 88 LEU A O 1
ATOM 721 N N . MET A 1 89 ? 13.749 13.168 2.625 1.00 88.81 89 MET A N 1
ATOM 722 C CA . MET A 1 89 ? 12.956 14.149 3.368 1.00 88.81 89 MET A CA 1
ATOM 723 C C . MET A 1 89 ? 12.158 13.498 4.487 1.00 88.81 89 MET A C 1
ATOM 725 O O . MET A 1 89 ? 12.044 14.065 5.571 1.00 88.81 89 MET A O 1
ATOM 729 N N . ARG A 1 90 ? 11.543 12.350 4.195 1.00 90.50 90 ARG A N 1
ATOM 730 C CA . ARG A 1 90 ? 10.633 11.677 5.116 1.00 90.50 90 ARG A CA 1
ATOM 731 C C . ARG A 1 90 ? 10.572 10.186 4.833 1.00 90.50 90 ARG A C 1
ATOM 733 O O . ARG A 1 90 ? 10.656 9.774 3.676 1.00 90.50 90 ARG A O 1
ATOM 740 N N . THR A 1 91 ? 10.356 9.422 5.891 1.00 92.44 91 THR A N 1
ATOM 741 C CA . THR A 1 91 ? 10.075 7.993 5.831 1.00 92.44 91 THR A CA 1
ATOM 742 C C . THR A 1 91 ? 8.755 7.724 6.538 1.00 92.44 91 THR A C 1
ATOM 744 O O . THR A 1 91 ? 8.466 8.337 7.562 1.00 92.44 91 THR A O 1
ATOM 747 N N . PHE A 1 92 ? 7.962 6.816 5.984 1.00 92.00 92 PHE A N 1
ATOM 748 C CA . PHE A 1 92 ? 6.745 6.292 6.597 1.00 92.00 92 PHE A CA 1
ATOM 749 C C . PHE A 1 92 ? 6.894 4.786 6.793 1.00 92.00 92 PHE A C 1
ATOM 751 O O . PHE A 1 92 ? 7.594 4.127 6.016 1.00 92.00 92 PHE A O 1
ATOM 758 N N . HIS A 1 93 ? 6.219 4.251 7.812 1.00 88.31 93 HIS A N 1
ATOM 759 C CA . HIS A 1 93 ? 6.238 2.823 8.153 1.00 88.31 93 HIS A CA 1
ATOM 760 C C . HIS A 1 93 ? 7.657 2.257 8.369 1.00 88.31 93 HIS A C 1
ATOM 762 O O . HIS A 1 93 ? 8.028 1.215 7.831 1.00 88.31 93 HIS A O 1
ATOM 768 N N . GLU A 1 94 ? 8.472 2.973 9.156 1.00 77.38 94 GLU A N 1
ATOM 769 C CA . GLU A 1 94 ? 9.914 2.713 9.353 1.00 77.38 94 GLU A CA 1
ATOM 770 C C . GLU A 1 94 ? 10.244 1.316 9.899 1.00 77.38 94 GLU A C 1
ATOM 772 O O . GLU A 1 94 ? 11.335 0.808 9.663 1.00 77.38 94 GLU A O 1
ATOM 777 N N . ALA A 1 95 ? 9.318 0.684 10.622 1.00 70.50 95 ALA A N 1
ATOM 778 C CA . ALA A 1 95 ? 9.542 -0.612 11.259 1.00 70.50 95 ALA A CA 1
ATOM 779 C C . ALA A 1 95 ? 9.336 -1.819 10.318 1.00 70.50 95 ALA A C 1
ATOM 781 O O . ALA A 1 95 ? 9.491 -2.963 10.752 1.00 70.50 95 ALA A O 1
ATOM 782 N N . CYS A 1 96 ? 8.958 -1.597 9.053 1.00 65.31 96 CYS A N 1
ATOM 783 C CA . CYS A 1 96 ? 8.627 -2.667 8.116 1.00 65.31 96 CYS A CA 1
ATOM 784 C C . CYS A 1 96 ? 9.722 -2.897 7.070 1.00 65.31 96 CYS A C 1
ATOM 786 O O . CYS A 1 96 ? 9.702 -2.318 5.984 1.00 65.31 96 CYS A O 1
ATOM 788 N N . ASP A 1 97 ? 10.643 -3.810 7.387 1.00 59.69 97 ASP A N 1
ATOM 789 C CA . ASP A 1 97 ? 11.772 -4.147 6.507 1.00 59.69 97 ASP A CA 1
ATOM 790 C C . ASP A 1 97 ? 11.734 -5.588 5.962 1.00 59.69 97 ASP A C 1
ATOM 792 O O . ASP A 1 97 ? 12.528 -5.940 5.094 1.00 59.69 97 ASP A O 1
ATOM 796 N N . ALA A 1 98 ? 10.819 -6.445 6.435 1.00 61.09 98 ALA A N 1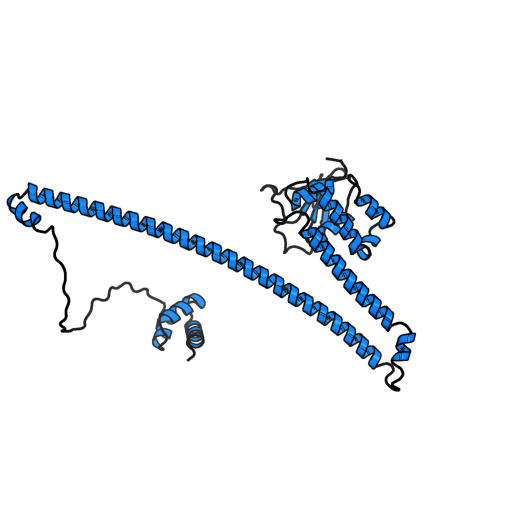
ATOM 797 C CA . ALA A 1 98 ? 10.903 -7.889 6.173 1.00 61.09 98 ALA A CA 1
ATOM 798 C C . ALA A 1 98 ? 10.086 -8.391 4.967 1.00 61.09 98 ALA A C 1
ATOM 800 O O . ALA A 1 98 ? 10.387 -9.452 4.424 1.00 61.09 98 ALA A O 1
ATOM 801 N N . LYS A 1 99 ? 9.031 -7.675 4.556 1.00 73.25 99 LYS A N 1
ATOM 802 C CA . LYS A 1 99 ? 8.034 -8.212 3.611 1.00 73.25 99 LYS A CA 1
ATOM 803 C C . LYS A 1 99 ? 8.352 -7.951 2.140 1.00 73.25 99 LYS A C 1
ATOM 805 O O . LYS A 1 99 ? 8.005 -8.764 1.284 1.00 73.25 99 LYS A O 1
ATOM 810 N N . TRP A 1 100 ? 8.980 -6.818 1.840 1.00 79.75 100 TRP A N 1
ATOM 811 C CA . TRP A 1 100 ? 9.211 -6.368 0.470 1.00 79.75 100 TRP A CA 1
ATOM 812 C C . TRP A 1 100 ? 10.704 -6.227 0.184 1.00 79.75 100 TRP A C 1
ATOM 814 O O . TRP A 1 100 ? 11.451 -5.782 1.050 1.00 79.75 100 TRP A O 1
ATOM 824 N N . PRO A 1 101 ? 11.155 -6.554 -1.041 1.00 76.94 101 PRO A N 1
ATOM 825 C CA . PRO A 1 101 ? 12.573 -6.488 -1.397 1.00 76.94 101 PRO A CA 1
ATOM 826 C C . PRO A 1 101 ? 13.117 -5.052 -1.437 1.00 76.94 101 PRO A C 1
ATOM 828 O O . PRO A 1 101 ? 14.329 -4.852 -1.435 1.00 76.94 101 PRO A O 1
ATOM 831 N N . GLN A 1 102 ? 12.235 -4.054 -1.521 1.00 84.12 102 GLN A N 1
ATOM 832 C CA . GLN A 1 102 ? 12.584 -2.640 -1.560 1.00 84.12 102 GLN A CA 1
ATOM 833 C C . GLN A 1 102 ? 11.413 -1.778 -1.055 1.00 84.12 102 GLN A C 1
ATOM 835 O O . GLN A 1 102 ? 10.259 -2.193 -1.203 1.00 84.12 102 GLN A O 1
ATOM 840 N N . PRO A 1 103 ? 11.695 -0.585 -0.500 1.00 89.75 103 PRO A N 1
ATOM 841 C CA . PRO A 1 103 ? 10.670 0.391 -0.146 1.00 89.75 103 PRO A CA 1
ATOM 842 C C . PRO A 1 103 ? 10.044 1.024 -1.395 1.00 89.75 103 PRO A C 1
ATOM 844 O O . PRO A 1 103 ? 10.656 1.053 -2.468 1.00 89.75 103 PRO A O 1
ATOM 847 N N . ILE A 1 104 ? 8.852 1.596 -1.231 1.00 91.94 104 ILE A N 1
ATOM 848 C CA . ILE A 1 104 ? 8.266 2.516 -2.212 1.00 91.94 104 ILE A CA 1
ATOM 849 C C . ILE A 1 104 ? 9.059 3.819 -2.155 1.00 91.94 104 ILE A C 1
ATOM 851 O O . ILE A 1 104 ? 9.202 4.406 -1.083 1.00 91.94 104 ILE A O 1
ATOM 855 N N . ARG A 1 105 ? 9.556 4.297 -3.299 1.00 92.69 105 ARG A N 1
ATOM 856 C CA . ARG A 1 105 ? 10.310 5.556 -3.369 1.00 92.69 105 ARG A CA 1
ATOM 857 C C . ARG A 1 105 ? 9.589 6.576 -4.222 1.00 92.69 105 ARG A C 1
ATOM 859 O O . ARG A 1 105 ? 9.315 6.330 -5.397 1.00 92.69 105 ARG A O 1
ATOM 866 N N . LEU A 1 106 ? 9.334 7.737 -3.636 1.00 94.00 106 LEU A N 1
ATOM 867 C CA . LEU A 1 106 ? 8.705 8.864 -4.307 1.00 94.00 106 LEU A CA 1
ATOM 868 C C . LEU A 1 106 ? 9.616 10.087 -4.254 1.00 94.00 106 LEU A C 1
ATOM 870 O O . LEU A 1 106 ? 10.357 10.292 -3.295 1.00 94.00 106 LEU A O 1
ATOM 874 N N . GLN A 1 107 ? 9.525 10.928 -5.274 1.00 92.81 107 GLN A N 1
ATOM 875 C CA . GLN A 1 107 ? 10.128 12.255 -5.282 1.00 92.81 107 GLN A CA 1
ATOM 876 C C . GLN A 1 107 ? 9.037 13.305 -5.146 1.00 92.81 107 GLN A C 1
ATOM 878 O O . GLN A 1 107 ? 8.050 13.251 -5.877 1.00 92.81 107 GLN A O 1
ATOM 883 N N . TYR A 1 108 ? 9.238 14.268 -4.254 1.00 91.38 108 TYR A N 1
ATOM 884 C CA . TYR A 1 108 ? 8.351 15.402 -4.058 1.00 91.38 108 TYR A CA 1
ATOM 885 C C . TYR A 1 108 ? 8.901 16.652 -4.753 1.00 91.38 108 TYR A C 1
ATOM 887 O O . TYR A 1 108 ? 9.987 17.139 -4.431 1.00 91.38 108 TYR A O 1
ATOM 895 N N . GLU A 1 109 ? 8.146 17.165 -5.721 1.00 87.44 109 GLU A N 1
ATOM 896 C CA . GLU A 1 109 ? 8.517 18.265 -6.607 1.00 87.44 109 GLU A CA 1
ATOM 897 C C . GLU A 1 109 ? 7.526 19.432 -6.515 1.00 87.44 109 GLU A C 1
ATOM 899 O O . GLU A 1 109 ? 6.306 19.254 -6.458 1.00 87.44 109 GLU A O 1
ATOM 904 N N . GLY A 1 110 ? 8.062 20.659 -6.528 1.00 73.38 110 GLY A N 1
ATOM 905 C CA . GLY A 1 110 ? 7.280 21.881 -6.751 1.00 73.38 110 GLY A CA 1
ATOM 906 C C . GLY A 1 110 ? 6.179 22.148 -5.722 1.00 73.38 110 GLY A C 1
ATOM 907 O O . GLY A 1 110 ? 5.238 22.871 -6.032 1.00 73.38 110 GLY A O 1
ATOM 908 N N . HIS A 1 111 ? 6.293 21.566 -4.522 1.00 72.88 111 HIS A N 1
ATOM 909 C CA . HIS A 1 111 ? 5.322 21.674 -3.424 1.00 72.88 111 HIS A CA 1
ATOM 910 C C . HIS A 1 111 ? 3.925 21.098 -3.716 1.00 72.88 111 HIS A C 1
ATOM 912 O O . HIS A 1 111 ? 2.970 21.462 -3.033 1.00 72.88 111 HIS A O 1
ATOM 918 N N . ALA A 1 112 ? 3.782 20.248 -4.738 1.00 79.94 112 ALA A N 1
ATOM 919 C CA . ALA A 1 112 ? 2.472 19.703 -5.113 1.00 79.94 112 ALA A CA 1
ATOM 920 C C . ALA A 1 112 ? 2.519 18.410 -5.943 1.00 79.94 112 ALA A C 1
ATOM 922 O O . ALA A 1 112 ? 1.467 17.858 -6.272 1.00 79.94 112 ALA A O 1
ATOM 923 N N . HIS A 1 113 ? 3.701 17.944 -6.359 1.00 89.25 113 HIS A N 1
ATOM 924 C CA . HIS A 1 113 ? 3.817 16.833 -7.296 1.00 89.25 113 HIS A CA 1
ATOM 925 C C . HIS A 1 113 ? 4.626 15.677 -6.722 1.00 89.25 113 HIS A C 1
ATOM 927 O O . HIS A 1 113 ? 5.713 15.881 -6.194 1.00 89.25 113 HIS A O 1
ATOM 933 N N . TYR A 1 114 ? 4.110 14.460 -6.884 1.00 91.75 114 TYR A N 1
ATOM 934 C CA . TYR A 1 114 ? 4.848 13.234 -6.609 1.00 91.75 114 TYR A CA 1
ATOM 935 C C . TYR A 1 114 ? 5.208 12.528 -7.910 1.00 91.75 114 TYR A C 1
ATOM 937 O O . TYR A 1 114 ? 4.344 12.343 -8.774 1.00 91.75 114 TYR A O 1
ATOM 945 N N . ASN A 1 115 ? 6.462 12.094 -7.999 1.00 92.00 115 ASN A N 1
ATOM 946 C CA . ASN A 1 115 ? 6.968 11.227 -9.055 1.00 92.00 115 ASN A CA 1
ATOM 947 C C . ASN A 1 115 ? 7.391 9.874 -8.469 1.00 92.00 115 ASN A C 1
ATOM 949 O O . ASN A 1 115 ? 7.928 9.802 -7.364 1.00 92.00 115 ASN A O 1
ATOM 953 N N . SER A 1 116 ? 7.190 8.807 -9.238 1.00 92.38 116 SER A N 1
ATOM 954 C CA . SER A 1 116 ? 7.718 7.469 -8.949 1.00 92.38 116 SER A CA 1
ATOM 955 C C . SER A 1 116 ? 9.233 7.443 -9.179 1.00 92.38 116 SER A C 1
ATOM 957 O O . SER A 1 116 ? 9.701 7.883 -10.232 1.00 92.38 116 SER A O 1
ATOM 959 N N . LEU A 1 117 ? 10.010 6.935 -8.216 1.00 89.62 117 LEU A N 1
ATOM 960 C CA . LEU A 1 117 ? 11.462 6.791 -8.350 1.00 89.62 117 LEU A CA 1
ATOM 961 C C . LEU A 1 117 ? 11.856 5.342 -8.633 1.00 89.62 117 LEU A C 1
ATOM 963 O O . LEU A 1 117 ? 11.758 4.455 -7.785 1.00 89.62 117 LEU A O 1
ATOM 967 N N . ALA A 1 118 ? 12.362 5.116 -9.839 1.00 81.06 118 ALA A N 1
ATOM 968 C CA . ALA A 1 118 ? 12.856 3.823 -10.280 1.00 81.06 118 ALA A CA 1
ATOM 969 C C . ALA A 1 118 ? 14.288 3.548 -9.793 1.00 81.06 118 ALA A C 1
ATOM 971 O O . ALA A 1 118 ? 15.152 4.423 -9.911 1.00 81.06 118 ALA A O 1
ATOM 972 N N . PRO A 1 119 ? 14.608 2.318 -9.356 1.00 74.25 119 PRO A N 1
ATOM 973 C CA . PRO A 1 119 ? 15.993 1.872 -9.275 1.00 74.25 119 PRO A CA 1
ATOM 974 C C . PRO A 1 119 ? 16.680 1.956 -10.647 1.00 74.25 119 PRO A C 1
ATOM 976 O O . PRO A 1 119 ? 16.049 1.765 -11.687 1.00 74.25 119 PRO A O 1
ATOM 979 N N . LYS A 1 120 ? 18.008 2.145 -10.665 1.00 71.94 120 LYS A N 1
ATOM 980 C CA . LYS A 1 120 ? 18.805 2.139 -11.912 1.00 71.94 120 LYS A CA 1
ATOM 981 C C . LYS A 1 120 ? 18.688 0.829 -12.703 1.00 71.94 120 LYS A C 1
ATOM 983 O O . LYS A 1 120 ? 18.903 0.830 -13.908 1.00 71.94 120 LYS A O 1
ATOM 988 N N . SER A 1 121 ? 18.343 -0.271 -12.034 1.00 71.19 121 SER A N 1
ATOM 989 C CA . SER A 1 121 ? 18.071 -1.577 -12.644 1.00 71.19 121 SER A CA 1
ATOM 990 C C . SER A 1 121 ? 16.739 -1.648 -13.409 1.00 71.19 121 SER A C 1
ATOM 992 O O . SER A 1 121 ? 16.448 -2.685 -13.994 1.00 71.19 121 SER A O 1
ATOM 994 N N . GLY A 1 122 ? 15.942 -0.572 -13.413 1.00 61.78 122 GLY A N 1
ATOM 995 C CA . GLY A 1 122 ? 14.595 -0.522 -13.982 1.00 61.78 122 GLY A CA 1
ATOM 996 C C . GLY A 1 122 ? 13.503 -0.722 -12.925 1.00 61.78 122 GLY A C 1
ATOM 997 O O . GLY A 1 122 ? 13.742 -1.334 -11.881 1.00 61.78 122 GLY A O 1
ATOM 998 N N . LEU A 1 123 ? 12.304 -0.182 -13.192 1.00 59.94 123 LEU A N 1
ATOM 999 C CA . LEU A 1 123 ? 11.116 -0.395 -12.357 1.00 59.94 123 LEU A CA 1
ATOM 1000 C C . LEU A 1 123 ? 10.732 -1.872 -12.403 1.00 59.94 123 LEU A C 1
ATOM 1002 O O . LEU A 1 123 ? 10.249 -2.367 -13.419 1.00 59.94 123 LEU A O 1
ATOM 1006 N N . MET A 1 124 ? 10.935 -2.559 -11.286 1.00 68.88 124 MET A N 1
ATOM 1007 C CA . MET A 1 124 ? 10.281 -3.830 -11.020 1.00 68.88 124 MET A CA 1
ATOM 1008 C C . MET A 1 124 ? 9.113 -3.542 -10.080 1.00 68.88 124 MET A C 1
ATOM 1010 O O . MET A 1 124 ? 9.346 -2.907 -9.045 1.00 68.88 124 MET A O 1
ATOM 1014 N N . PRO A 1 125 ? 7.885 -3.977 -10.411 1.00 81.94 125 PRO A N 1
ATOM 1015 C CA . PRO A 1 125 ? 6.761 -3.834 -9.501 1.00 81.94 125 PRO A CA 1
ATOM 1016 C C . PRO A 1 125 ? 7.105 -4.494 -8.167 1.00 81.94 125 PRO A C 1
ATOM 1018 O O . PRO A 1 125 ? 7.572 -5.637 -8.131 1.00 81.94 125 PRO A O 1
ATOM 1021 N N . ILE A 1 126 ? 6.893 -3.766 -7.071 1.00 82.81 126 ILE A N 1
ATOM 1022 C CA . ILE A 1 126 ? 7.143 -4.281 -5.719 1.00 82.81 126 ILE A CA 1
ATOM 1023 C C . ILE A 1 126 ? 6.227 -5.479 -5.442 1.00 82.81 126 ILE A C 1
ATOM 1025 O O . ILE A 1 126 ? 6.653 -6.472 -4.849 1.00 82.81 126 ILE A O 1
ATOM 1029 N N . SER A 1 127 ? 4.981 -5.416 -5.921 1.00 83.38 127 SER A N 1
ATOM 1030 C CA . SER A 1 127 ? 4.003 -6.485 -5.778 1.00 83.38 127 SER A CA 1
ATOM 1031 C C . SER A 1 127 ? 3.961 -7.389 -7.008 1.00 83.38 127 SER A C 1
ATOM 1033 O O . SER A 1 127 ? 3.843 -6.935 -8.142 1.00 83.38 127 SER A O 1
ATOM 1035 N N . LYS A 1 128 ? 3.959 -8.705 -6.771 1.00 84.62 128 LYS A N 1
ATOM 1036 C CA . LYS A 1 128 ? 3.621 -9.721 -7.786 1.00 84.62 128 LYS A CA 1
ATOM 1037 C C . LYS A 1 128 ? 2.125 -10.067 -7.809 1.00 84.62 128 LYS A C 1
ATOM 1039 O O . LYS A 1 128 ? 1.713 -10.906 -8.605 1.00 84.62 128 LYS A O 1
ATOM 1044 N N . ARG A 1 129 ? 1.333 -9.494 -6.895 1.00 87.56 129 ARG A N 1
ATOM 1045 C CA . ARG A 1 129 ? -0.108 -9.759 -6.756 1.00 87.56 129 ARG A CA 1
ATOM 1046 C C . ARG A 1 129 ? -0.933 -8.876 -7.682 1.00 87.56 129 ARG A C 1
ATOM 1048 O O . ARG A 1 129 ? -0.471 -7.815 -8.101 1.00 87.56 129 ARG A O 1
ATOM 1055 N N . PHE A 1 130 ? -2.165 -9.299 -7.952 1.00 90.88 130 PHE A N 1
ATOM 1056 C CA . PHE A 1 130 ? -3.083 -8.502 -8.757 1.00 90.88 130 PHE A CA 1
ATOM 1057 C C . PHE A 1 130 ? -3.557 -7.256 -7.987 1.00 90.88 130 PHE A C 1
ATOM 1059 O O . PHE A 1 130 ? -3.795 -7.344 -6.776 1.00 90.88 130 PHE A O 1
ATOM 1066 N N . PRO A 1 131 ? -3.728 -6.106 -8.669 1.00 94.44 131 PRO A N 1
ATOM 1067 C CA . PRO A 1 131 ? -4.285 -4.905 -8.055 1.00 94.44 131 PRO A CA 1
ATOM 1068 C C . PRO A 1 131 ? -5.630 -5.177 -7.374 1.00 94.44 131 PRO A C 1
ATOM 1070 O O . PRO A 1 131 ? -6.531 -5.761 -7.977 1.00 94.44 131 PRO A O 1
ATOM 1073 N N . GLY A 1 132 ? -5.771 -4.744 -6.121 1.00 93.44 132 GLY A N 1
ATOM 1074 C CA . GLY A 1 132 ? -6.963 -4.945 -5.297 1.00 93.44 132 GLY A CA 1
ATOM 1075 C C . GLY A 1 132 ? -6.849 -6.086 -4.287 1.00 93.44 132 GLY A C 1
ATOM 1076 O O . GLY A 1 132 ? -7.517 -6.034 -3.256 1.00 93.44 132 GLY A O 1
ATOM 1077 N N . GLU A 1 133 ? -6.003 -7.097 -4.512 1.00 93.25 133 GLU A N 1
ATOM 1078 C CA . GLU A 1 133 ? -5.907 -8.246 -3.600 1.00 93.25 133 GLU A CA 1
ATOM 1079 C C . GLU A 1 133 ? -5.341 -7.868 -2.226 1.00 93.25 133 GLU A C 1
ATOM 1081 O O . GLU A 1 133 ? -5.865 -8.295 -1.191 1.00 93.25 133 GLU A O 1
ATOM 1086 N N . ILE A 1 134 ? -4.260 -7.081 -2.210 1.00 92.50 134 ILE A N 1
ATOM 1087 C CA . ILE A 1 134 ? -3.585 -6.658 -0.975 1.00 92.50 134 ILE A CA 1
ATOM 1088 C C . ILE A 1 134 ? -4.469 -5.662 -0.232 1.00 92.50 134 ILE A C 1
ATOM 1090 O O . ILE A 1 134 ? -4.679 -5.785 0.975 1.00 92.50 134 ILE A O 1
ATOM 1094 N N . GLU A 1 135 ? -5.031 -4.720 -0.975 1.00 95.75 135 GLU A N 1
ATOM 1095 C CA . GLU A 1 135 ? -5.867 -3.647 -0.477 1.00 95.75 135 GLU A CA 1
ATOM 1096 C C . GLU A 1 135 ? -7.153 -4.180 0.152 1.00 95.75 135 GLU A C 1
ATOM 1098 O O . GLU A 1 135 ? -7.480 -3.845 1.292 1.00 95.75 135 GLU A O 1
ATOM 1103 N N . ASP A 1 136 ? -7.859 -5.074 -0.546 1.00 95.75 136 ASP A N 1
ATOM 1104 C CA . ASP A 1 136 ? -9.080 -5.683 -0.024 1.00 95.75 136 ASP A CA 1
ATOM 1105 C C . ASP A 1 136 ? -8.789 -6.551 1.203 1.00 95.75 136 ASP A C 1
ATOM 1107 O O . ASP A 1 136 ? -9.575 -6.568 2.154 1.00 95.75 136 ASP A O 1
ATOM 1111 N N . ALA A 1 137 ? -7.647 -7.244 1.234 1.00 92.38 137 ALA A N 1
ATOM 1112 C CA . ALA A 1 137 ? -7.221 -7.983 2.416 1.00 92.38 137 ALA A CA 1
ATOM 1113 C C . ALA A 1 137 ? -6.891 -7.053 3.597 1.00 92.38 137 ALA A C 1
ATOM 1115 O O . ALA A 1 137 ? -7.257 -7.367 4.729 1.00 92.38 137 ALA A O 1
ATOM 1116 N N . ALA A 1 138 ? -6.230 -5.916 3.370 1.00 92.94 138 ALA A N 1
ATOM 1117 C CA . ALA A 1 138 ? -5.935 -4.929 4.409 1.00 92.94 138 ALA A CA 1
ATOM 1118 C C . ALA A 1 138 ? -7.206 -4.319 5.007 1.00 92.94 138 ALA A C 1
ATOM 1120 O O . ALA A 1 138 ? -7.376 -4.331 6.225 1.00 92.94 138 ALA A O 1
ATOM 1121 N N . ILE A 1 139 ? -8.148 -3.898 4.163 1.00 95.19 139 ILE A N 1
ATOM 1122 C CA . ILE A 1 139 ? -9.428 -3.333 4.606 1.00 95.19 139 ILE A CA 1
ATOM 1123 C C . ILE A 1 139 ? -10.252 -4.375 5.374 1.00 95.19 139 ILE A C 1
ATOM 1125 O O . ILE A 1 139 ? -10.825 -4.063 6.418 1.00 95.19 139 ILE A O 1
ATOM 1129 N N . ARG A 1 140 ? -10.300 -5.634 4.908 1.00 93.50 140 ARG A N 1
ATOM 1130 C CA . ARG A 1 140 ? -10.972 -6.719 5.648 1.00 93.50 140 ARG A CA 1
ATOM 1131 C C . ARG A 1 140 ? -10.350 -6.936 7.027 1.00 93.50 140 ARG A C 1
ATOM 1133 O O . ARG A 1 140 ? -11.093 -7.069 7.999 1.00 93.50 140 ARG A O 1
ATOM 1140 N N . ARG A 1 141 ? -9.015 -6.949 7.123 1.00 89.50 141 ARG A N 1
ATOM 1141 C CA . ARG A 1 141 ? -8.295 -7.079 8.402 1.00 89.50 141 ARG A CA 1
ATOM 1142 C C . ARG A 1 141 ? -8.621 -5.918 9.339 1.00 89.50 141 ARG A C 1
ATOM 1144 O O . ARG A 1 141 ? -9.009 -6.172 10.472 1.00 89.50 141 ARG A O 1
ATOM 1151 N N . SER A 1 142 ? -8.538 -4.682 8.848 1.00 91.38 14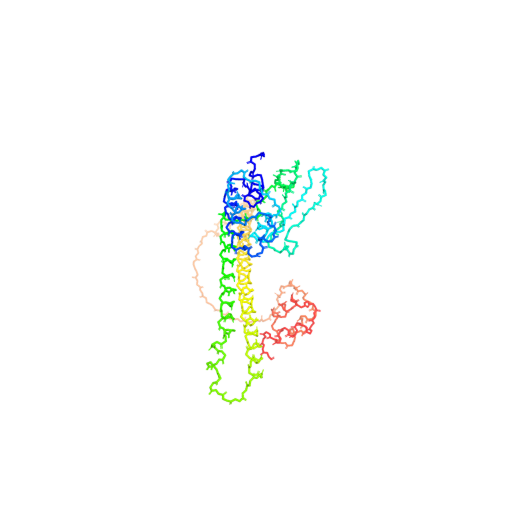2 SER A N 1
ATOM 1152 C CA . SER A 1 142 ? -8.892 -3.468 9.594 1.00 91.38 142 SER A CA 1
ATOM 1153 C C . SER A 1 142 ? -10.306 -3.549 10.178 1.00 91.38 142 SER A C 1
ATOM 1155 O O . SER A 1 142 ? -10.488 -3.513 11.393 1.00 91.38 142 SER A O 1
ATOM 1157 N N . ARG A 1 143 ? -11.311 -3.801 9.330 1.00 90.88 143 ARG A N 1
ATOM 1158 C CA . ARG A 1 143 ? -12.712 -3.918 9.766 1.00 90.88 143 ARG A CA 1
ATOM 1159 C C . ARG A 1 143 ? -12.927 -5.035 10.779 1.00 90.88 143 ARG A C 1
ATOM 1161 O O . ARG A 1 143 ? -13.700 -4.859 11.711 1.00 90.88 143 ARG A O 1
ATOM 1168 N N . SER A 1 144 ? -12.249 -6.170 10.605 1.00 83.94 144 SER A N 1
ATOM 1169 C CA . SER A 1 144 ? -12.357 -7.296 11.539 1.00 83.94 144 SER A CA 1
ATOM 1170 C C . SER A 1 144 ? -11.789 -6.930 12.911 1.00 83.94 144 SER A C 1
ATOM 1172 O O . SER A 1 144 ? -12.443 -7.179 13.919 1.00 83.94 144 SER A O 1
ATOM 1174 N N . ARG A 1 145 ? -10.621 -6.271 12.958 1.00 85.75 145 ARG A N 1
ATOM 1175 C CA . ARG A 1 145 ? -10.039 -5.762 14.212 1.00 85.75 145 ARG A CA 1
ATOM 1176 C C . ARG A 1 145 ? -10.974 -4.771 14.903 1.00 85.75 145 ARG A C 1
ATOM 1178 O O . ARG A 1 145 ? -11.208 -4.891 16.103 1.00 85.75 145 ARG A O 1
ATOM 1185 N N . ASN A 1 146 ? -11.550 -3.841 14.144 1.00 83.62 146 ASN A N 1
ATOM 1186 C CA . ASN A 1 146 ? -12.419 -2.809 14.706 1.00 83.62 146 ASN A CA 1
ATOM 1187 C C . ASN A 1 146 ? -13.753 -3.391 15.192 1.00 83.62 146 ASN A C 1
ATOM 1189 O O . ASN A 1 146 ? -14.191 -3.042 16.281 1.00 83.62 146 ASN A O 1
ATOM 1193 N N . ALA A 1 147 ? -14.324 -4.378 14.495 1.00 79.00 147 ALA A N 1
ATOM 1194 C CA . ALA A 1 147 ? -15.505 -5.103 14.969 1.00 79.00 147 ALA A CA 1
ATOM 1195 C C . ALA A 1 147 ? -15.250 -5.870 16.282 1.00 79.00 147 ALA A C 1
ATOM 1197 O O . ALA A 1 147 ? -16.105 -5.880 17.171 1.00 79.00 147 ALA A O 1
ATOM 1198 N N . VAL A 1 148 ? -14.074 -6.494 16.433 1.00 75.81 148 VAL A N 1
ATOM 1199 C CA . VAL A 1 148 ? -13.672 -7.151 17.690 1.00 75.81 148 VAL A CA 1
ATOM 1200 C C . VAL A 1 148 ? -13.531 -6.117 18.810 1.00 75.81 148 VAL A C 1
ATOM 1202 O O . VAL A 1 148 ? -14.110 -6.295 19.880 1.00 75.81 148 VAL A O 1
ATOM 1205 N N . SER A 1 149 ? -12.839 -5.005 18.551 1.00 74.62 149 SER A N 1
ATOM 1206 C CA . SER A 1 149 ? -12.671 -3.906 19.513 1.00 74.62 149 SER A CA 1
ATOM 1207 C C . SER A 1 149 ? -14.009 -3.292 19.947 1.00 74.62 149 SER A C 1
ATOM 1209 O O . SER A 1 149 ? -14.247 -3.074 21.138 1.00 74.62 149 SER A O 1
ATOM 1211 N N . GLU A 1 150 ? -14.934 -3.076 19.009 1.00 78.50 150 GLU A N 1
ATOM 1212 C CA . GLU A 1 150 ? -16.287 -2.592 19.289 1.00 78.50 150 GLU A CA 1
ATOM 1213 C C . GLU A 1 150 ? -17.095 -3.592 20.114 1.00 78.50 150 GLU A C 1
ATOM 1215 O O . GLU A 1 150 ? -17.793 -3.182 21.043 1.00 78.50 150 GLU A O 1
ATOM 1220 N N . SER A 1 151 ? -16.974 -4.889 19.817 1.00 73.31 151 SER A N 1
ATOM 1221 C CA . SER A 1 151 ? -17.640 -5.957 20.570 1.00 73.31 151 SER A CA 1
ATOM 1222 C C . SER A 1 151 ? -17.141 -6.011 22.014 1.00 73.31 151 SER A C 1
ATOM 1224 O O . SER A 1 151 ? -17.952 -6.038 22.939 1.00 73.31 151 SER A O 1
ATOM 1226 N N . ILE A 1 152 ? -15.820 -5.938 22.220 1.00 71.62 152 ILE A N 1
ATOM 1227 C CA . ILE A 1 152 ? -15.204 -5.857 23.553 1.00 71.62 152 ILE A CA 1
ATOM 1228 C C . ILE A 1 152 ? -15.682 -4.595 24.274 1.00 71.62 152 ILE A C 1
ATOM 1230 O O . ILE A 1 152 ? -16.151 -4.660 25.406 1.00 71.62 152 ILE A O 1
ATOM 1234 N N . SER A 1 153 ? -15.640 -3.444 23.605 1.00 72.50 153 SER A N 1
ATOM 1235 C CA . SER A 1 153 ? -16.075 -2.169 24.182 1.00 72.50 153 SER A CA 1
ATOM 1236 C C . SER A 1 153 ? -17.564 -2.171 24.545 1.00 72.50 153 SER A C 1
ATOM 1238 O O . SER A 1 153 ? -17.961 -1.598 25.558 1.00 72.50 153 SER A O 1
ATOM 1240 N N . ALA A 1 154 ? -18.411 -2.804 23.730 1.00 72.38 154 ALA A N 1
ATOM 1241 C CA . ALA A 1 154 ? -19.836 -2.959 24.000 1.00 72.38 154 ALA A CA 1
ATOM 1242 C C . ALA A 1 154 ? -20.086 -3.887 25.192 1.00 72.38 154 ALA A C 1
ATOM 1244 O O . ALA A 1 154 ? -20.916 -3.557 26.038 1.00 72.38 154 ALA A O 1
ATOM 1245 N N . TYR A 1 155 ? -19.343 -4.993 25.286 1.00 70.06 155 TYR A N 1
ATOM 1246 C CA . TYR A 1 155 ? -19.382 -5.890 26.436 1.00 70.06 155 TYR A CA 1
ATOM 1247 C C . TYR A 1 155 ? -18.962 -5.171 27.722 1.00 70.06 155 TYR A C 1
ATOM 1249 O O . TYR A 1 155 ? -19.711 -5.189 28.691 1.00 70.06 155 TYR A O 1
ATOM 1257 N N . LEU A 1 156 ? -17.842 -4.442 27.712 1.00 67.44 156 LEU A N 1
ATOM 1258 C CA . LEU A 1 156 ? -17.393 -3.652 28.863 1.00 67.44 156 LEU A CA 1
ATOM 1259 C C . LEU A 1 156 ? -18.438 -2.607 29.276 1.00 67.44 156 LEU A C 1
ATOM 1261 O O . LEU A 1 156 ? -18.797 -2.525 30.445 1.00 67.44 156 LEU A O 1
ATOM 1265 N N . ARG A 1 157 ? -19.019 -1.863 28.322 1.00 76.75 157 ARG A N 1
ATOM 1266 C CA . ARG A 1 157 ? -20.125 -0.932 28.617 1.00 76.75 157 ARG A CA 1
ATOM 1267 C C . ARG A 1 157 ? -21.353 -1.630 29.200 1.00 76.75 157 ARG A C 1
ATOM 1269 O O . ARG A 1 157 ? -22.069 -1.013 29.978 1.00 76.75 157 ARG A O 1
ATOM 1276 N N . TRP A 1 158 ? -21.637 -2.863 28.788 1.00 74.94 158 TRP A N 1
ATOM 1277 C CA . TRP A 1 158 ? -22.745 -3.652 29.321 1.00 74.94 158 TRP A CA 1
ATOM 1278 C C . TRP A 1 158 ? -22.469 -4.112 30.759 1.00 74.94 158 TRP A C 1
ATOM 1280 O O . TRP A 1 158 ? -23.328 -3.916 31.615 1.00 74.94 158 TRP A O 1
ATOM 1290 N N . VAL A 1 159 ? -21.266 -4.626 31.037 1.00 65.06 159 VAL A N 1
ATOM 1291 C CA . VAL A 1 159 ? -20.829 -5.034 32.384 1.00 65.06 159 VAL A CA 1
ATOM 1292 C C . VAL A 1 159 ? -20.807 -3.843 33.347 1.00 65.06 159 VAL A C 1
ATOM 1294 O O . VAL A 1 159 ? -21.248 -3.965 34.484 1.00 65.06 159 VAL A O 1
ATOM 1297 N N . CYS A 1 160 ? -20.343 -2.675 32.895 1.00 64.88 160 CYS A N 1
ATOM 1298 C CA . CYS A 1 160 ? -20.210 -1.481 33.731 1.00 64.88 160 CYS A CA 1
ATOM 1299 C C . CYS A 1 160 ? -21.517 -0.688 33.939 1.00 64.88 160 CYS A C 1
ATOM 1301 O O . CYS A 1 160 ? -21.483 0.356 34.589 1.00 64.88 160 CYS A O 1
ATOM 1303 N N . LYS A 1 161 ? -22.665 -1.119 33.392 1.00 65.12 161 LYS A N 1
ATOM 1304 C CA . LYS A 1 161 ? -23.963 -0.497 33.715 1.00 65.12 161 LYS A CA 1
ATOM 1305 C C . LYS A 1 161 ? -24.409 -0.912 35.121 1.00 65.12 161 LYS A C 1
ATOM 1307 O O . LYS A 1 161 ? -24.439 -2.102 35.425 1.00 65.12 161 LYS A O 1
ATOM 1312 N N . GLU A 1 162 ? -24.820 0.067 35.934 1.00 52.28 162 GLU A N 1
ATOM 1313 C CA . GLU A 1 162 ? -25.243 -0.115 37.339 1.00 52.28 162 GLU A CA 1
ATOM 1314 C C . GLU A 1 162 ? -26.290 -1.236 37.527 1.00 52.28 162 GLU A C 1
ATOM 1316 O O . GLU A 1 162 ? -26.211 -1.995 38.491 1.00 52.28 162 GLU A O 1
ATOM 1321 N N . ASP A 1 163 ? -27.193 -1.441 36.562 1.00 50.47 163 ASP A N 1
ATOM 1322 C CA . ASP A 1 163 ? -28.255 -2.460 36.633 1.00 50.47 163 ASP A CA 1
ATOM 1323 C C . ASP A 1 163 ? -27.746 -3.921 36.611 1.00 50.47 163 ASP A C 1
ATOM 1325 O O . ASP A 1 163 ? -28.446 -4.836 37.053 1.00 50.47 163 ASP A O 1
ATOM 1329 N N . HIS A 1 164 ? -26.532 -4.176 36.107 1.00 49.38 164 HIS A N 1
ATOM 1330 C CA . HIS A 1 164 ? -25.932 -5.520 36.080 1.00 49.38 164 HIS A CA 1
ATOM 1331 C C . HIS A 1 164 ? -25.000 -5.793 37.268 1.00 49.38 164 HIS A C 1
ATOM 1333 O O . HIS A 1 164 ? -24.741 -6.960 37.570 1.00 49.38 164 HIS A O 1
ATOM 1339 N N . PHE A 1 165 ? -24.597 -4.752 38.005 1.00 41.78 165 PHE A N 1
ATOM 1340 C CA . PHE A 1 165 ? -23.963 -4.892 39.318 1.00 41.78 165 PHE A CA 1
ATOM 1341 C C . PHE A 1 165 ? -24.963 -5.458 40.345 1.00 41.78 165 PHE A C 1
ATOM 134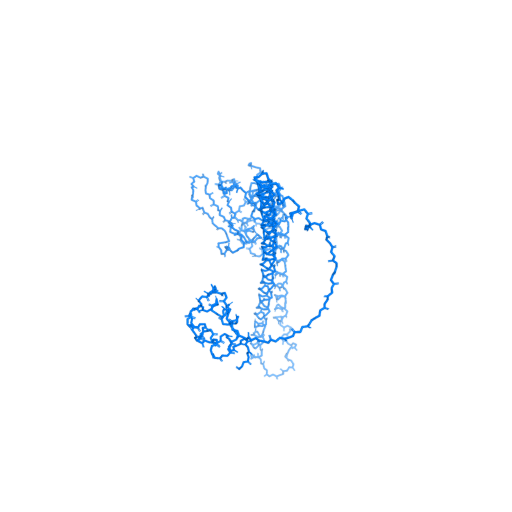3 O O . PHE A 1 165 ? -24.625 -6.356 41.116 1.00 41.78 165 PHE A O 1
ATOM 1350 N N . GLU A 1 166 ? -26.237 -5.045 40.287 1.00 44.84 166 GLU A N 1
ATOM 1351 C CA . GLU A 1 166 ? -27.285 -5.565 41.182 1.00 44.84 166 GLU A CA 1
ATOM 1352 C C . GLU A 1 166 ? -27.746 -6.998 40.856 1.00 44.84 166 GLU A C 1
ATOM 1354 O O . GLU A 1 166 ? -28.156 -7.738 41.753 1.00 44.84 166 GLU A O 1
ATOM 1359 N N . ALA A 1 167 ? -27.644 -7.443 39.599 1.00 45.06 167 ALA A N 1
ATOM 1360 C CA . ALA A 1 167 ? -28.025 -8.807 39.218 1.00 45.06 167 ALA A CA 1
ATOM 1361 C C . ALA A 1 167 ? -27.049 -9.879 39.754 1.00 45.06 167 ALA A C 1
ATOM 1363 O O . ALA A 1 167 ? -27.462 -11.015 40.003 1.00 45.06 167 ALA A O 1
ATOM 1364 N N . GLY A 1 168 ? -25.777 -9.519 39.970 1.00 43.44 168 GLY A N 1
ATOM 1365 C CA . GLY A 1 168 ? -24.777 -10.364 40.637 1.00 43.44 168 GLY A CA 1
ATOM 1366 C C . GLY A 1 168 ? -24.869 -10.334 42.168 1.00 43.44 168 GLY A C 1
ATOM 1367 O O . GLY A 1 168 ? -24.494 -11.299 42.836 1.00 43.44 168 GLY A O 1
ATOM 1368 N N . LEU A 1 169 ? -25.461 -9.278 42.734 1.00 42.19 169 LEU A N 1
ATOM 1369 C CA . LEU A 1 169 ? -25.559 -9.020 44.173 1.00 42.19 169 LEU A CA 1
ATOM 1370 C C . LEU A 1 169 ? -26.723 -9.756 44.874 1.00 42.19 169 LEU A C 1
ATOM 1372 O O . LEU A 1 169 ? -27.286 -9.275 45.852 1.00 42.19 169 LEU A O 1
ATOM 1376 N N . ARG A 1 170 ? -27.089 -10.957 44.403 1.00 41.25 170 ARG A N 1
ATOM 1377 C CA . ARG A 1 170 ? -27.908 -11.922 45.175 1.00 41.25 170 ARG A CA 1
ATOM 1378 C C . ARG A 1 170 ? -27.105 -13.088 45.751 1.00 41.25 170 ARG A C 1
ATOM 1380 O O . ARG A 1 170 ? -27.686 -14.061 46.229 1.00 41.25 170 ARG A O 1
ATOM 1387 N N . ARG A 1 171 ? -25.776 -12.999 45.748 1.00 46.44 171 ARG A N 1
ATOM 1388 C CA . ARG A 1 171 ? -24.931 -13.779 46.657 1.00 46.44 171 ARG A CA 1
ATOM 1389 C C . ARG A 1 171 ? -24.284 -12.806 47.628 1.00 46.44 171 ARG A C 1
ATOM 1391 O O . ARG A 1 171 ? -23.353 -12.092 47.278 1.00 46.44 171 ARG A O 1
ATOM 1398 N N . GLU A 1 172 ? -24.843 -12.736 48.830 1.00 38.56 172 GLU A N 1
ATOM 1399 C CA . GLU A 1 172 ? -24.253 -12.003 49.946 1.00 38.56 172 GLU A CA 1
ATOM 1400 C C . GLU A 1 172 ? -22.801 -12.477 50.161 1.00 38.56 172 GLU A C 1
ATOM 1402 O O . GLU A 1 172 ? -22.578 -13.664 50.403 1.00 38.56 172 GLU A O 1
ATOM 1407 N N . GLY A 1 173 ? -21.820 -11.563 50.087 1.00 46.94 173 GLY A N 1
ATOM 1408 C CA . GLY A 1 173 ? -20.544 -11.747 50.796 1.00 46.94 173 GLY A CA 1
ATOM 1409 C C . GLY A 1 173 ? -19.197 -11.613 50.065 1.00 46.94 173 GLY A C 1
ATOM 1410 O O . GLY A 1 173 ? -18.210 -12.033 50.661 1.00 46.94 173 GLY A O 1
ATOM 1411 N N . ALA A 1 174 ? -19.074 -11.038 48.860 1.00 46.00 174 ALA A N 1
ATOM 1412 C CA . ALA A 1 174 ? -17.754 -10.888 48.206 1.00 46.00 174 ALA A CA 1
ATOM 1413 C C . ALA A 1 174 ? -17.621 -9.603 47.353 1.00 46.00 174 ALA A C 1
ATOM 1415 O O . ALA A 1 174 ? -17.525 -9.651 46.136 1.00 46.00 174 ALA A O 1
ATOM 1416 N N . GLY A 1 175 ? -17.654 -8.425 47.984 1.00 51.75 175 GLY A N 1
ATOM 1417 C CA . GLY A 1 175 ? -17.873 -7.146 47.283 1.00 51.75 175 GLY A CA 1
ATOM 1418 C C . GLY A 1 175 ? -16.690 -6.486 46.556 1.00 51.75 175 GLY A C 1
ATOM 1419 O O . GLY A 1 175 ? -16.922 -5.540 45.818 1.00 51.75 175 GLY A O 1
ATOM 1420 N N . GLU A 1 176 ? -15.441 -6.931 46.719 1.00 47.97 176 GLU A N 1
ATOM 1421 C CA . GLU A 1 176 ? -14.285 -6.229 46.105 1.00 47.97 176 GLU A CA 1
ATOM 1422 C C . GLU A 1 176 ? -13.183 -7.147 45.560 1.00 47.97 176 GLU A C 1
ATOM 1424 O O . GLU A 1 176 ? -12.463 -6.764 44.638 1.00 47.97 176 GLU A O 1
ATOM 1429 N N . ALA A 1 177 ? -13.046 -8.365 46.094 1.00 44.06 177 ALA A N 1
ATOM 1430 C CA . ALA A 1 177 ? -12.083 -9.340 45.587 1.00 44.06 177 ALA A CA 1
ATOM 1431 C C . ALA A 1 177 ? -12.557 -9.971 44.266 1.00 44.06 177 ALA A C 1
ATOM 1433 O O . ALA A 1 177 ? -11.768 -10.041 43.328 1.00 44.06 177 ALA A O 1
ATOM 1434 N N . ASP A 1 178 ? -13.841 -10.339 44.167 1.00 45.09 178 ASP A N 1
ATOM 1435 C CA . ASP A 1 178 ? -14.426 -10.947 42.961 1.00 45.09 178 ASP A CA 1
ATOM 1436 C C . ASP A 1 178 ? -14.413 -9.987 41.766 1.00 45.09 178 ASP A C 1
ATOM 1438 O O . ASP A 1 178 ? -14.088 -10.405 40.663 1.00 45.09 178 ASP A O 1
ATOM 1442 N N . ALA A 1 179 ? -14.660 -8.688 41.977 1.00 47.75 179 ALA A N 1
ATOM 1443 C CA . ALA A 1 179 ? -14.605 -7.691 40.904 1.00 47.75 179 ALA A CA 1
ATOM 1444 C C . ALA A 1 179 ? -13.195 -7.576 40.291 1.00 47.75 179 ALA A C 1
ATOM 1446 O O . ALA A 1 179 ? -13.040 -7.611 39.070 1.00 47.75 179 ALA A O 1
ATOM 1447 N N . LYS A 1 180 ? -12.149 -7.532 41.130 1.00 46.06 180 LYS A N 1
ATOM 1448 C CA . LYS A 1 180 ? -10.749 -7.502 40.668 1.00 46.06 180 LYS A CA 1
ATOM 1449 C C . LYS A 1 180 ? -10.303 -8.825 40.045 1.00 46.06 180 LYS A C 1
ATOM 1451 O O . LYS A 1 180 ? -9.560 -8.802 39.069 1.00 46.06 180 LYS A O 1
ATOM 1456 N N . LEU A 1 181 ? -10.765 -9.956 40.583 1.00 45.69 181 LEU A N 1
ATOM 1457 C CA . LEU A 1 181 ? -10.541 -11.283 40.002 1.00 45.69 181 LEU A CA 1
ATOM 1458 C C . LEU A 1 181 ? -11.154 -11.368 38.599 1.00 45.69 181 LEU A C 1
ATOM 1460 O O . LEU A 1 181 ? -10.458 -11.762 37.671 1.00 45.69 181 LEU A O 1
ATOM 1464 N N . THR A 1 182 ? -12.383 -10.880 38.405 1.00 56.19 182 THR A N 1
ATOM 1465 C CA . THR A 1 182 ? -13.032 -10.876 37.085 1.00 56.19 182 THR A CA 1
ATOM 1466 C C . THR A 1 182 ? -12.391 -9.913 36.081 1.00 56.19 182 THR A C 1
ATOM 1468 O O . THR A 1 182 ? -12.296 -10.244 34.902 1.00 56.19 182 THR A O 1
ATOM 1471 N N . GLU A 1 183 ? -11.901 -8.742 36.507 1.00 48.25 183 GLU A N 1
ATOM 1472 C CA . GLU A 1 183 ? -11.167 -7.825 35.619 1.00 48.25 183 GLU A CA 1
ATOM 1473 C C . GLU A 1 183 ? -9.837 -8.427 35.162 1.00 48.25 183 GLU A C 1
ATOM 1475 O O . GLU A 1 183 ? -9.489 -8.357 33.982 1.00 48.25 183 GLU A O 1
ATOM 1480 N N . GLN A 1 184 ? -9.109 -9.052 36.088 1.00 50.03 184 GLN A N 1
ATOM 1481 C CA . GLN A 1 184 ? -7.836 -9.689 35.789 1.00 50.03 184 GLN A CA 1
ATOM 1482 C C . GLN A 1 184 ? -8.019 -10.919 34.890 1.00 50.03 184 GLN A C 1
ATOM 1484 O O . GLN A 1 184 ? -7.254 -11.090 33.946 1.00 50.03 184 GLN A O 1
ATOM 1489 N N . GLU A 1 185 ? -9.079 -11.705 35.097 1.00 55.72 185 GLU A N 1
ATOM 1490 C CA . GLU A 1 185 ? -9.461 -12.822 34.223 1.00 55.72 185 GLU A CA 1
ATOM 1491 C C . GLU A 1 185 ? -9.840 -12.364 32.806 1.00 55.72 185 GLU A C 1
ATOM 1493 O O . GLU A 1 185 ? -9.446 -13.000 31.831 1.00 55.72 185 GLU A O 1
ATOM 1498 N N . VAL A 1 186 ? -10.559 -11.246 32.657 1.00 54.44 186 VAL A N 1
ATOM 1499 C CA . VAL A 1 186 ? -10.926 -10.698 31.337 1.00 54.44 186 VAL A CA 1
ATOM 1500 C C . VAL A 1 186 ? -9.701 -10.166 30.591 1.00 54.44 186 VAL A C 1
ATOM 1502 O O . VAL A 1 186 ? -9.566 -10.393 29.385 1.00 54.44 186 VAL A O 1
ATOM 1505 N N . VAL A 1 187 ? -8.790 -9.480 31.288 1.00 56.94 187 VAL A N 1
ATOM 1506 C CA . VAL A 1 187 ? -7.530 -9.017 30.691 1.00 56.94 187 VAL A CA 1
ATOM 1507 C C . VAL A 1 187 ? -6.667 -10.214 30.292 1.00 56.94 187 VAL A C 1
ATOM 1509 O O . VAL A 1 187 ? -6.221 -10.264 29.145 1.00 56.94 187 VAL A O 1
ATOM 1512 N N . ASP A 1 188 ? -6.504 -11.208 31.164 1.00 60.22 188 ASP A N 1
ATOM 1513 C CA . ASP A 1 188 ? -5.742 -12.424 30.864 1.00 60.22 188 ASP A CA 1
ATOM 1514 C C . ASP A 1 188 ? -6.344 -13.203 29.690 1.00 60.22 188 ASP A C 1
ATOM 1516 O O . ASP A 1 188 ? -5.606 -13.652 28.814 1.00 60.22 188 ASP A O 1
ATOM 1520 N N . GLU A 1 189 ? -7.671 -13.298 29.597 1.00 58.50 189 GLU A N 1
ATOM 1521 C CA . GLU A 1 189 ? -8.351 -13.945 28.475 1.00 58.50 189 GLU A CA 1
ATOM 1522 C C . GLU A 1 189 ? -8.148 -13.171 27.162 1.00 58.50 189 GLU A C 1
ATOM 1524 O O . GLU A 1 189 ? -7.875 -13.772 26.121 1.00 58.50 189 GLU A O 1
ATOM 1529 N N . SER A 1 190 ? -8.182 -11.835 27.197 1.00 51.50 190 SER A N 1
ATOM 1530 C CA . SER A 1 190 ? -7.912 -10.990 26.023 1.00 51.50 190 SER A CA 1
ATOM 1531 C C . SER A 1 190 ? -6.466 -11.123 25.527 1.00 51.50 190 SER A C 1
ATOM 1533 O O . SER A 1 190 ? -6.210 -11.215 24.319 1.00 51.50 190 SER A O 1
ATOM 1535 N N . VAL A 1 191 ? -5.515 -11.211 26.460 1.00 60.56 191 VAL A N 1
ATOM 1536 C CA . VAL A 1 191 ? -4.095 -11.433 26.181 1.00 60.56 191 VAL A CA 1
ATOM 1537 C C . VAL A 1 191 ? -3.881 -12.852 25.657 1.00 60.56 191 VAL A C 1
ATOM 1539 O O . VAL A 1 191 ? -3.130 -13.043 24.699 1.00 60.56 191 VAL A O 1
ATOM 1542 N N . ARG A 1 192 ? -4.571 -13.848 26.223 1.00 65.12 192 ARG A N 1
ATOM 1543 C CA . ARG A 1 192 ? -4.524 -15.249 25.787 1.00 65.12 192 ARG A CA 1
ATOM 1544 C C . ARG A 1 192 ? -5.052 -15.412 24.365 1.00 65.12 192 ARG A C 1
ATOM 1546 O O . ARG A 1 192 ? -4.394 -16.063 23.557 1.00 65.12 192 ARG A O 1
ATOM 1553 N N . LEU A 1 193 ? -6.194 -14.806 24.045 1.00 56.91 193 LEU A N 1
ATOM 1554 C CA . LEU A 1 193 ? -6.788 -14.846 22.708 1.00 56.91 193 LEU A CA 1
ATOM 1555 C C . LEU A 1 193 ? -5.911 -14.117 21.685 1.00 56.91 193 LEU A C 1
ATOM 1557 O O . LEU A 1 193 ? -5.617 -14.676 20.632 1.00 56.91 193 LEU A O 1
ATOM 1561 N N . SER A 1 194 ? -5.387 -12.938 22.031 1.00 59.38 194 SER A N 1
ATOM 1562 C CA . SER A 1 194 ? -4.436 -12.212 21.176 1.00 59.38 194 SER A CA 1
ATOM 1563 C C . SER A 1 194 ? -3.154 -13.016 20.931 1.00 59.38 194 SER A C 1
ATOM 1565 O O . SER A 1 194 ? -2.638 -13.053 19.813 1.00 59.38 194 SER A O 1
ATOM 1567 N N . ARG A 1 195 ? -2.646 -13.710 21.960 1.00 58.12 195 ARG A N 1
ATOM 1568 C CA . ARG A 1 195 ? -1.481 -14.599 21.855 1.00 58.12 195 ARG A CA 1
ATOM 1569 C C . ARG A 1 195 ? -1.773 -15.818 20.979 1.00 58.12 195 ARG A C 1
ATOM 1571 O O . ARG A 1 195 ? -0.920 -16.177 20.175 1.00 58.12 195 ARG A O 1
ATOM 1578 N N . LEU A 1 196 ? -2.949 -16.432 21.096 1.00 52.00 196 LEU A N 1
ATOM 1579 C CA . LEU A 1 196 ? -3.363 -17.550 20.241 1.00 52.00 196 LEU A CA 1
ATOM 1580 C C . LEU A 1 196 ? -3.508 -17.128 18.780 1.00 52.00 196 LEU A C 1
ATOM 1582 O O . LEU A 1 196 ? -3.028 -17.831 17.897 1.00 52.00 196 LEU A O 1
ATOM 1586 N N . GLU A 1 197 ? -4.105 -15.967 18.515 1.00 57.53 197 GLU A N 1
ATOM 1587 C CA . GLU A 1 197 ? -4.173 -15.419 17.160 1.00 57.53 197 GLU A CA 1
ATOM 1588 C C . GLU A 1 197 ? -2.785 -15.129 16.586 1.00 57.53 197 GLU A C 1
ATOM 1590 O O . GLU A 1 197 ? -2.539 -15.385 15.408 1.00 57.53 197 GLU A O 1
ATOM 1595 N N . PHE A 1 198 ? -1.874 -14.595 17.403 1.00 59.09 198 PHE A N 1
ATOM 1596 C CA . PHE A 1 198 ? -0.492 -14.359 16.998 1.00 59.09 198 PHE A CA 1
ATOM 1597 C C . PHE A 1 198 ? 0.232 -15.673 16.683 1.00 59.09 198 PHE A C 1
ATOM 1599 O O . PHE A 1 198 ? 0.885 -15.772 15.647 1.00 59.09 198 PHE A O 1
ATOM 1606 N N . MET A 1 199 ? 0.071 -16.695 17.529 1.00 43.69 199 MET A N 1
ATOM 1607 C CA . MET A 1 199 ? 0.654 -18.020 17.313 1.00 43.69 199 MET A CA 1
ATOM 1608 C C . MET A 1 199 ? 0.105 -18.681 16.049 1.00 43.69 199 MET A C 1
ATOM 1610 O O . MET A 1 199 ? 0.898 -19.097 15.211 1.00 43.69 199 MET A O 1
ATOM 1614 N N . HIS A 1 200 ? -1.214 -18.684 15.844 1.00 58.97 200 HIS A N 1
ATOM 1615 C CA . HIS A 1 200 ? -1.820 -19.235 14.631 1.00 58.97 200 HIS A CA 1
ATOM 1616 C C . HIS A 1 200 ? -1.394 -18.490 13.365 1.00 58.97 200 HIS A C 1
ATOM 1618 O O . HIS A 1 200 ? -1.104 -19.127 12.358 1.00 58.97 200 HIS A O 1
ATOM 1624 N N . LYS A 1 201 ? -1.296 -17.154 13.407 1.00 55.34 201 LYS A N 1
ATOM 1625 C CA . LYS A 1 201 ? -0.737 -16.378 12.288 1.00 55.34 201 LYS A CA 1
ATOM 1626 C C . LYS A 1 201 ? 0.725 -16.738 12.038 1.00 55.34 201 LYS A C 1
ATOM 1628 O O . LYS A 1 201 ? 1.119 -16.859 10.885 1.00 55.34 201 LYS A O 1
ATOM 1633 N N . SER A 1 202 ? 1.522 -16.924 13.092 1.00 57.53 202 SER A N 1
ATOM 1634 C CA . SER A 1 202 ? 2.926 -17.320 12.953 1.00 57.53 202 SER A CA 1
ATOM 1635 C C . SER A 1 202 ? 3.079 -18.731 12.380 1.00 57.53 202 SER A C 1
ATOM 1637 O O . SER A 1 202 ? 3.949 -18.943 11.544 1.00 57.53 202 SER A O 1
ATOM 1639 N N . GLU A 1 203 ? 2.205 -19.665 12.764 1.00 59.06 203 GLU A N 1
ATOM 1640 C CA . GLU A 1 203 ? 2.158 -21.026 12.223 1.00 59.06 203 GLU A CA 1
ATOM 1641 C C . GLU A 1 203 ? 1.712 -21.026 10.762 1.00 59.06 203 GLU A C 1
ATOM 1643 O O . GLU A 1 203 ? 2.372 -21.635 9.933 1.00 59.06 203 GLU A O 1
ATOM 1648 N N . GLU A 1 204 ? 0.663 -20.278 10.407 1.00 69.81 204 GLU A N 1
ATOM 1649 C CA . GLU A 1 204 ? 0.179 -20.201 9.025 1.00 69.81 204 GLU A CA 1
ATOM 1650 C C . GLU A 1 204 ? 1.220 -19.562 8.087 1.00 69.81 204 GLU A C 1
ATOM 1652 O O . GLU A 1 204 ? 1.426 -20.019 6.961 1.00 69.81 204 GLU A O 1
ATOM 1657 N N . GLU A 1 205 ? 1.906 -18.509 8.538 1.00 71.94 205 GLU A N 1
ATOM 1658 C CA . GLU A 1 205 ? 2.991 -17.881 7.776 1.00 71.94 205 GLU A CA 1
ATOM 1659 C C . GLU A 1 205 ? 4.240 -18.777 7.702 1.00 71.94 205 GLU A C 1
ATOM 1661 O O . GLU A 1 205 ? 4.895 -18.842 6.656 1.00 71.94 205 GLU A O 1
ATOM 1666 N N . MET A 1 206 ? 4.547 -19.530 8.761 1.00 58.12 206 MET A N 1
ATOM 1667 C CA . MET A 1 206 ? 5.613 -20.535 8.767 1.00 58.12 206 MET A CA 1
ATOM 1668 C C . MET A 1 206 ? 5.300 -21.697 7.819 1.00 58.12 206 MET A C 1
ATOM 1670 O O . MET A 1 206 ? 6.169 -22.079 7.040 1.00 58.12 206 MET A O 1
ATOM 1674 N N . ASP A 1 207 ? 4.065 -22.194 7.797 1.00 71.56 207 ASP A N 1
ATOM 1675 C CA . ASP A 1 207 ? 3.614 -23.253 6.891 1.00 71.56 207 ASP A CA 1
ATOM 1676 C C . ASP A 1 207 ? 3.669 -22.802 5.429 1.00 71.56 207 ASP A C 1
ATOM 1678 O O . ASP A 1 207 ? 4.145 -23.541 4.564 1.00 71.56 207 ASP A O 1
ATOM 1682 N N . LYS A 1 208 ? 3.258 -21.560 5.137 1.00 79.94 208 LYS A N 1
ATOM 1683 C CA . LYS A 1 208 ? 3.424 -20.961 3.800 1.00 79.94 208 LYS A CA 1
ATOM 1684 C C . LYS A 1 208 ? 4.892 -20.861 3.408 1.00 79.94 208 LYS A C 1
ATOM 1686 O O . LYS A 1 208 ? 5.245 -21.173 2.272 1.00 79.94 208 LYS A O 1
ATOM 1691 N N . THR A 1 209 ? 5.746 -20.436 4.336 1.00 70.88 209 THR A N 1
ATOM 1692 C CA . THR A 1 209 ? 7.190 -20.329 4.100 1.00 70.88 209 THR A CA 1
ATOM 1693 C C . THR A 1 209 ? 7.787 -21.706 3.818 1.00 70.88 209 THR A C 1
ATOM 1695 O O . THR A 1 209 ? 8.482 -21.875 2.819 1.00 70.88 209 THR A O 1
ATOM 1698 N N . LEU A 1 210 ? 7.433 -22.714 4.618 1.00 68.25 210 LEU A N 1
ATOM 1699 C CA . LEU A 1 210 ? 7.883 -24.093 4.450 1.00 68.25 210 LEU A CA 1
ATOM 1700 C C . LEU A 1 210 ? 7.404 -24.687 3.116 1.00 68.25 210 LEU A C 1
ATOM 1702 O O . LEU A 1 210 ? 8.176 -25.347 2.421 1.00 68.25 210 LEU A O 1
ATOM 1706 N N . ALA A 1 211 ? 6.156 -24.419 2.723 1.00 79.31 211 ALA A N 1
ATOM 1707 C CA . ALA A 1 211 ? 5.597 -24.854 1.445 1.00 79.31 211 ALA A CA 1
ATOM 1708 C C . ALA A 1 211 ? 6.316 -24.208 0.249 1.00 79.31 211 ALA A C 1
ATOM 1710 O O . ALA A 1 211 ? 6.636 -24.901 -0.719 1.00 79.31 211 ALA A O 1
ATOM 1711 N N . ASN A 1 212 ? 6.624 -22.911 0.330 1.00 78.06 212 ASN A N 1
ATOM 1712 C CA . ASN A 1 212 ? 7.384 -22.206 -0.701 1.00 78.06 212 ASN A CA 1
ATOM 1713 C C . ASN A 1 212 ? 8.813 -22.749 -0.811 1.00 78.06 212 ASN A C 1
ATOM 1715 O O . ASN A 1 212 ? 9.244 -23.097 -1.908 1.00 78.06 212 ASN A O 1
ATOM 1719 N N . SER A 1 213 ? 9.520 -22.902 0.314 1.00 76.25 213 SER A N 1
ATOM 1720 C CA . SER A 1 213 ? 10.869 -23.480 0.330 1.00 76.25 213 SER A CA 1
ATOM 1721 C C . SER A 1 213 ? 10.887 -24.910 -0.213 1.00 76.25 213 SER A C 1
ATOM 1723 O O . SER A 1 213 ? 11.788 -25.275 -0.967 1.00 76.25 213 SER A O 1
ATOM 1725 N N . ARG A 1 214 ? 9.867 -25.719 0.102 1.00 74.69 214 ARG A N 1
ATOM 1726 C CA . ARG A 1 214 ? 9.717 -27.069 -0.453 1.00 74.69 214 ARG A CA 1
ATOM 1727 C C . ARG A 1 214 ? 9.513 -27.045 -1.968 1.00 74.69 214 ARG A C 1
ATOM 1729 O O . ARG A 1 214 ? 10.171 -27.803 -2.673 1.00 74.69 214 ARG A O 1
ATOM 1736 N N . ALA A 1 215 ? 8.643 -26.174 -2.474 1.00 82.31 215 ALA A N 1
ATOM 1737 C CA . ALA A 1 215 ? 8.398 -26.047 -3.909 1.00 82.31 215 ALA A CA 1
ATOM 1738 C C . ALA A 1 215 ? 9.649 -25.574 -4.673 1.00 82.31 215 ALA A C 1
ATOM 1740 O O . ALA A 1 215 ? 9.927 -26.051 -5.776 1.00 82.31 215 ALA A O 1
ATOM 1741 N N . GLU A 1 216 ? 10.431 -24.665 -4.086 1.00 80.12 216 GLU A N 1
ATOM 1742 C CA . GLU A 1 216 ? 11.711 -24.225 -4.646 1.00 80.12 216 GLU A CA 1
ATOM 1743 C C . GLU A 1 216 ? 12.744 -25.355 -4.679 1.00 80.12 216 GLU A C 1
ATOM 1745 O O . GLU A 1 216 ? 13.397 -25.553 -5.708 1.00 80.12 216 GLU A O 1
ATOM 1750 N N . TRP A 1 217 ? 12.845 -26.143 -3.604 1.00 78.50 217 TRP A N 1
ATOM 1751 C CA . TRP A 1 217 ? 13.724 -27.310 -3.557 1.00 78.50 217 TRP A CA 1
ATOM 1752 C C . TRP A 1 217 ? 13.332 -28.364 -4.599 1.00 78.50 217 TRP A C 1
ATOM 1754 O O . TRP A 1 217 ? 14.182 -28.813 -5.363 1.00 78.50 217 TRP A O 1
ATOM 1764 N N . GLU A 1 218 ? 12.042 -28.695 -4.717 1.00 81.38 218 GLU A N 1
ATOM 1765 C CA . GLU A 1 218 ? 11.538 -29.648 -5.718 1.00 81.38 218 GLU A CA 1
ATOM 1766 C C . GLU A 1 218 ? 11.814 -29.177 -7.156 1.00 81.38 218 GLU A C 1
ATOM 1768 O O . GLU A 1 218 ? 12.129 -29.981 -8.036 1.00 81.38 218 GLU A O 1
ATOM 1773 N N . LYS A 1 219 ? 11.738 -27.865 -7.410 1.00 79.69 219 LYS A N 1
ATOM 1774 C CA . LYS A 1 219 ? 12.093 -27.275 -8.707 1.00 79.69 219 LYS A CA 1
ATOM 1775 C C . LYS A 1 219 ? 13.595 -27.365 -8.982 1.00 79.69 219 LYS A C 1
ATOM 1777 O O . LYS A 1 219 ? 13.983 -27.649 -10.115 1.00 79.69 219 LYS A O 1
ATOM 1782 N N . SER A 1 220 ? 14.425 -27.129 -7.967 1.00 75.19 220 SER A N 1
ATOM 1783 C CA . SER A 1 220 ? 15.881 -27.254 -8.065 1.00 75.19 220 SER A CA 1
ATOM 1784 C C . SER A 1 220 ? 16.308 -28.700 -8.314 1.00 75.19 220 SER A C 1
ATOM 1786 O O . SER A 1 220 ? 17.124 -28.949 -9.196 1.00 75.19 220 SER A O 1
ATOM 1788 N N . GLU A 1 221 ? 15.726 -29.658 -7.593 1.00 76.38 221 GLU A N 1
ATOM 1789 C CA . GLU A 1 221 ? 15.987 -31.088 -7.789 1.00 76.38 221 GLU A CA 1
ATOM 1790 C C . GLU A 1 221 ? 15.549 -31.571 -9.167 1.00 76.38 221 GLU A C 1
ATOM 1792 O O . GLU A 1 221 ? 16.296 -32.277 -9.838 1.00 76.38 221 GLU A O 1
ATOM 1797 N N . ARG A 1 222 ? 14.381 -31.130 -9.648 1.00 79.25 222 ARG A N 1
ATOM 1798 C CA . ARG A 1 222 ? 13.931 -31.458 -11.006 1.00 79.25 222 ARG A CA 1
ATOM 1799 C C . ARG A 1 222 ? 14.907 -30.943 -12.061 1.00 79.25 222 ARG A C 1
ATOM 1801 O O . ARG A 1 222 ? 15.256 -31.682 -12.971 1.00 79.25 222 ARG A O 1
ATOM 1808 N N . LYS A 1 223 ? 15.392 -29.709 -11.902 1.00 82.44 223 LYS A N 1
ATOM 1809 C CA . LYS A 1 223 ? 16.396 -29.132 -12.801 1.00 82.44 223 LYS A CA 1
ATOM 1810 C C . LYS A 1 223 ? 17.714 -29.912 -12.757 1.00 82.44 223 LYS A C 1
ATOM 1812 O O . LYS A 1 223 ? 18.295 -30.157 -13.805 1.00 82.44 223 LYS A O 1
ATOM 1817 N N . ARG A 1 224 ? 18.158 -30.327 -11.566 1.00 86.38 224 ARG A N 1
ATOM 1818 C CA . ARG A 1 224 ? 19.360 -31.151 -11.398 1.00 86.38 224 ARG A CA 1
ATOM 1819 C C . ARG A 1 224 ? 19.215 -32.509 -12.084 1.00 86.38 224 ARG A C 1
ATOM 1821 O O . ARG A 1 224 ? 20.111 -32.900 -12.815 1.00 86.38 224 ARG A O 1
ATOM 1828 N N . MET A 1 225 ? 18.082 -33.191 -11.904 1.00 74.69 225 MET A N 1
ATOM 1829 C CA . MET A 1 225 ? 17.798 -34.447 -12.608 1.00 74.69 225 MET A CA 1
ATOM 1830 C C . MET A 1 225 ? 17.778 -34.258 -14.127 1.00 74.69 225 MET A C 1
ATOM 1832 O O . MET A 1 225 ? 18.332 -35.086 -14.841 1.00 74.69 225 MET A O 1
ATOM 1836 N N . ASP A 1 226 ? 17.170 -33.180 -14.628 1.00 81.31 226 ASP A N 1
ATOM 1837 C CA . ASP A 1 226 ? 17.161 -32.886 -16.064 1.00 81.31 226 ASP A CA 1
ATOM 1838 C C . ASP A 1 226 ? 18.593 -32.649 -16.592 1.00 81.31 226 ASP A C 1
ATOM 1840 O O . ASP A 1 226 ? 18.945 -33.150 -17.659 1.00 81.31 226 ASP A O 1
ATOM 1844 N N . GLU A 1 227 ? 19.444 -31.945 -15.835 1.00 80.88 227 GLU A N 1
ATOM 1845 C CA . GLU A 1 227 ? 20.866 -31.743 -16.158 1.00 80.88 227 GLU A CA 1
ATOM 1846 C C . GLU A 1 227 ? 21.664 -33.063 -16.120 1.00 80.88 227 GLU A C 1
ATOM 1848 O O . GLU A 1 227 ? 22.429 -33.333 -17.044 1.00 80.88 227 GLU A O 1
ATOM 1853 N N . GLU A 1 228 ? 21.443 -33.920 -15.118 1.00 83.31 228 GLU A N 1
ATOM 1854 C CA . GLU A 1 228 ? 22.073 -35.247 -15.010 1.00 83.31 228 GLU A CA 1
ATOM 1855 C C . GLU A 1 228 ? 21.655 -36.178 -16.163 1.00 83.31 228 GLU A C 1
ATOM 1857 O O . GLU A 1 228 ? 22.486 -36.900 -16.712 1.00 83.31 228 GLU A O 1
ATOM 1862 N N . VAL A 1 229 ? 20.386 -36.139 -16.588 1.00 84.94 229 VAL A N 1
ATOM 1863 C CA . VAL A 1 229 ? 19.906 -36.901 -17.753 1.00 84.94 229 VAL A CA 1
ATOM 1864 C C . VAL A 1 229 ? 20.566 -36.407 -19.039 1.00 84.94 229 VAL A C 1
ATOM 1866 O O . VAL A 1 229 ? 20.974 -37.221 -19.869 1.00 84.94 229 VAL A O 1
ATOM 1869 N N . VAL A 1 230 ? 20.695 -35.089 -19.214 1.00 81.38 230 VAL A N 1
ATOM 1870 C CA . VAL A 1 230 ? 21.391 -34.512 -20.373 1.00 81.38 230 VAL A CA 1
ATOM 1871 C C . VAL A 1 230 ? 22.862 -34.933 -20.389 1.00 81.38 230 VAL A C 1
ATOM 1873 O O . VAL A 1 230 ? 23.357 -35.335 -21.443 1.00 81.38 230 VAL A O 1
ATOM 1876 N N . ASP A 1 231 ? 23.544 -34.906 -19.242 1.00 80.69 231 ASP A N 1
ATOM 1877 C CA . ASP A 1 231 ? 24.941 -35.338 -19.138 1.00 80.69 231 ASP A CA 1
ATOM 1878 C C . ASP A 1 231 ? 25.099 -36.838 -19.434 1.00 80.69 231 ASP A C 1
ATOM 1880 O O . ASP A 1 231 ? 25.970 -37.228 -20.209 1.00 80.69 231 ASP A O 1
ATOM 1884 N N . ALA A 1 232 ? 24.195 -37.684 -18.933 1.00 81.69 232 ALA A N 1
ATOM 1885 C CA . ALA A 1 232 ? 24.197 -39.116 -19.230 1.00 81.69 232 ALA A CA 1
ATOM 1886 C C . ALA A 1 232 ? 24.000 -39.409 -20.731 1.00 81.69 232 ALA A C 1
ATOM 1888 O O . ALA A 1 232 ? 24.688 -40.266 -21.288 1.00 81.69 232 ALA A O 1
ATOM 1889 N N . ILE A 1 233 ? 23.104 -38.678 -21.408 1.00 83.56 233 ILE A N 1
ATOM 1890 C CA . ILE A 1 233 ? 22.906 -38.798 -22.863 1.00 83.56 233 ILE A CA 1
ATOM 1891 C C . ILE A 1 233 ? 24.179 -38.391 -23.614 1.00 83.56 233 ILE A C 1
ATOM 1893 O O . ILE A 1 233 ? 24.590 -39.077 -24.554 1.00 83.56 233 ILE A O 1
ATOM 1897 N N . LEU A 1 234 ? 24.827 -37.299 -23.196 1.00 82.06 234 LEU A N 1
ATOM 1898 C CA . LEU A 1 234 ? 26.085 -36.855 -23.792 1.00 82.06 234 LEU A CA 1
ATOM 1899 C C . LEU A 1 234 ? 27.185 -37.904 -23.601 1.00 82.06 234 LEU A C 1
ATOM 1901 O O . LEU A 1 234 ? 27.818 -38.292 -24.582 1.00 82.06 234 LEU A O 1
ATOM 1905 N N . GLN A 1 235 ? 27.363 -38.429 -22.389 1.00 82.25 235 GLN A N 1
ATOM 1906 C CA . GLN A 1 235 ? 28.350 -39.473 -22.105 1.00 82.25 235 GLN A CA 1
ATOM 1907 C C . GLN A 1 235 ? 28.098 -40.747 -22.921 1.00 82.25 235 GLN A C 1
ATOM 1909 O O . GLN A 1 235 ? 29.038 -41.313 -23.483 1.00 82.25 235 GLN A O 1
ATOM 1914 N N . GLN A 1 236 ? 26.836 -41.172 -23.056 1.00 83.88 236 GLN A N 1
ATOM 1915 C CA . GLN A 1 236 ? 26.486 -42.319 -23.891 1.00 83.88 236 GLN A CA 1
ATOM 1916 C C . GLN A 1 236 ? 26.835 -42.067 -25.366 1.00 83.88 236 GLN A C 1
ATOM 1918 O O . GLN A 1 236 ? 27.413 -42.939 -26.011 1.00 83.88 236 GLN A O 1
ATOM 1923 N N . SER A 1 237 ? 26.559 -40.868 -25.889 1.00 82.88 237 SER A N 1
ATOM 1924 C CA . SER A 1 237 ? 26.898 -40.522 -27.277 1.00 82.88 237 SER A CA 1
ATOM 1925 C C . SER A 1 237 ? 28.409 -40.527 -27.545 1.00 82.88 237 SER A C 1
ATOM 1927 O O . SER A 1 237 ? 28.843 -40.967 -28.610 1.00 82.88 237 SER A O 1
ATOM 1929 N N . VAL A 1 238 ? 29.219 -40.102 -26.567 1.00 86.31 238 VAL A N 1
ATOM 1930 C CA . VAL A 1 238 ? 30.688 -40.134 -26.652 1.00 86.31 238 VAL A CA 1
ATOM 1931 C C . VAL A 1 238 ? 31.195 -41.576 -26.670 1.00 86.31 238 VAL A C 1
ATOM 1933 O O . VAL A 1 238 ? 31.984 -41.929 -27.544 1.00 86.31 238 VAL A O 1
ATOM 1936 N N . LEU A 1 239 ? 30.696 -42.429 -25.769 1.00 84.12 239 LEU A N 1
ATOM 1937 C CA . LEU A 1 239 ? 31.070 -43.846 -25.715 1.00 84.12 239 LEU A CA 1
ATOM 1938 C C . LEU A 1 239 ? 30.702 -44.591 -27.005 1.00 84.12 239 LEU A C 1
ATOM 1940 O O . LEU A 1 239 ? 31.487 -45.399 -27.500 1.00 84.12 239 LEU A O 1
ATOM 1944 N N . GLU A 1 240 ? 29.526 -44.315 -27.576 1.00 86.81 240 GLU A N 1
ATOM 1945 C CA . GLU A 1 240 ? 29.110 -44.899 -28.854 1.00 86.81 240 GLU A CA 1
ATOM 1946 C C . GLU A 1 240 ? 30.044 -44.489 -30.001 1.00 86.81 240 GLU A C 1
ATOM 1948 O O . GLU A 1 240 ? 30.354 -45.305 -30.872 1.00 86.81 240 GLU A O 1
ATOM 1953 N N . GLU A 1 241 ? 30.528 -43.247 -30.006 1.00 86.06 241 GLU A N 1
ATOM 1954 C CA . GLU A 1 241 ? 31.454 -42.769 -31.031 1.00 86.06 241 GLU A CA 1
ATOM 1955 C C . GLU A 1 241 ? 32.858 -43.371 -30.868 1.00 86.06 241 GLU A C 1
ATOM 1957 O O . GLU A 1 241 ? 33.453 -43.821 -31.850 1.00 86.06 241 GLU A O 1
ATOM 1962 N N . GLU A 1 242 ? 33.361 -43.487 -29.637 1.00 86.19 242 GLU A N 1
ATOM 1963 C CA . GLU A 1 242 ? 34.625 -44.178 -29.346 1.00 86.19 242 GLU A CA 1
ATOM 1964 C C . GLU A 1 242 ? 34.579 -45.654 -29.768 1.00 86.19 242 GLU A C 1
ATOM 1966 O O . GLU A 1 242 ? 35.523 -46.161 -30.382 1.00 86.19 242 GLU A O 1
ATOM 1971 N N . GLN A 1 243 ? 33.458 -46.342 -29.520 1.00 81.44 243 GLN A N 1
ATOM 1972 C CA . GLN A 1 243 ? 33.260 -47.723 -29.968 1.00 81.44 243 GLN A CA 1
ATOM 1973 C C . GLN A 1 243 ? 33.270 -47.849 -31.496 1.00 81.44 243 GLN A C 1
ATOM 1975 O O . GLN A 1 243 ? 33.852 -48.800 -32.027 1.00 81.44 243 GLN A O 1
ATOM 1980 N N . LYS A 1 244 ? 32.674 -46.894 -32.225 1.00 84.62 244 LYS A N 1
ATOM 1981 C CA . LYS A 1 244 ? 32.741 -46.871 -33.697 1.00 84.62 244 LYS A CA 1
ATOM 1982 C C . LYS A 1 244 ? 34.173 -46.680 -34.187 1.00 84.62 244 LYS A C 1
ATOM 1984 O O . LYS A 1 244 ? 34.587 -47.390 -35.100 1.00 84.62 244 LYS A O 1
ATOM 1989 N N . GLN A 1 245 ? 34.932 -45.770 -33.578 1.00 83.44 245 GLN A N 1
ATOM 1990 C CA . GLN A 1 245 ? 36.333 -45.527 -33.942 1.00 83.44 245 GLN A CA 1
ATOM 1991 C C . GLN A 1 245 ? 37.202 -46.770 -33.709 1.00 83.44 245 GLN A C 1
ATOM 1993 O O . GLN A 1 245 ? 37.961 -47.169 -34.591 1.00 83.44 245 GLN A O 1
ATOM 1998 N N . LEU A 1 246 ? 37.028 -47.450 -32.572 1.00 83.31 246 LEU A N 1
ATOM 1999 C CA . LEU A 1 246 ? 37.684 -48.731 -32.287 1.00 83.31 246 LEU A CA 1
ATOM 2000 C C . LEU A 1 246 ? 37.322 -49.809 -33.315 1.00 83.31 246 LEU A C 1
ATOM 2002 O O . LEU A 1 246 ? 38.205 -50.510 -33.807 1.00 83.31 246 LEU A O 1
ATOM 2006 N N . MET A 1 247 ? 36.044 -49.924 -33.682 1.00 78.88 247 MET A N 1
ATOM 2007 C CA . MET 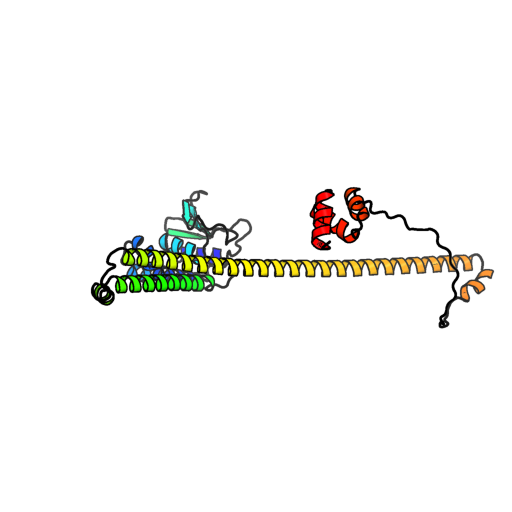A 1 247 ? 35.585 -50.867 -34.709 1.00 78.88 247 MET A CA 1
ATOM 2008 C C . MET A 1 247 ? 36.206 -50.582 -36.083 1.00 78.88 247 MET A C 1
ATOM 2010 O O . MET A 1 247 ? 36.591 -51.519 -36.784 1.00 78.88 247 MET A O 1
ATOM 2014 N N . ILE A 1 248 ? 36.332 -49.307 -36.463 1.00 81.44 248 ILE A N 1
ATOM 2015 C CA . ILE A 1 248 ? 36.993 -48.891 -37.707 1.00 81.44 248 ILE A CA 1
ATOM 2016 C C . ILE A 1 248 ? 38.477 -49.266 -37.664 1.00 81.44 248 ILE A C 1
ATOM 2018 O O . ILE A 1 248 ? 38.939 -49.974 -38.554 1.00 81.44 248 ILE A O 1
ATOM 2022 N N . ALA A 1 249 ? 39.193 -48.904 -36.599 1.00 80.94 249 ALA A N 1
ATOM 2023 C CA . ALA A 1 249 ? 40.615 -49.213 -36.448 1.00 80.94 249 ALA A CA 1
ATOM 2024 C C . ALA A 1 249 ? 40.896 -50.728 -36.426 1.00 80.94 249 ALA A C 1
ATOM 2026 O O . ALA A 1 249 ? 41.856 -51.202 -37.034 1.00 80.94 249 ALA A O 1
ATOM 2027 N N . MET A 1 250 ? 40.041 -51.524 -35.770 1.00 80.00 250 MET A N 1
ATOM 2028 C CA . MET A 1 250 ? 40.145 -52.988 -35.793 1.00 80.00 250 MET A CA 1
ATOM 2029 C C . MET A 1 250 ? 39.915 -53.557 -37.195 1.00 80.00 250 MET A C 1
ATOM 2031 O O . MET A 1 250 ? 40.560 -54.538 -37.568 1.00 80.00 250 MET A O 1
ATOM 2035 N N . LYS A 1 251 ? 39.003 -52.962 -37.973 1.00 77.75 251 LYS A N 1
ATOM 2036 C CA . LYS A 1 251 ? 38.748 -53.365 -39.356 1.00 77.75 251 LYS A CA 1
ATOM 2037 C C . LYS A 1 251 ? 39.920 -53.008 -40.268 1.00 77.75 251 LYS A C 1
ATOM 2039 O O . LYS A 1 251 ? 40.350 -53.869 -41.022 1.00 77.75 251 LYS A O 1
ATOM 2044 N N . GLU A 1 252 ? 40.471 -51.804 -40.151 1.00 79.88 252 GLU A N 1
ATOM 2045 C CA . GLU A 1 252 ? 41.659 -51.381 -40.904 1.00 79.88 252 GLU A CA 1
ATOM 2046 C C . GLU A 1 252 ? 42.866 -52.261 -40.576 1.00 79.88 252 GLU A C 1
ATOM 2048 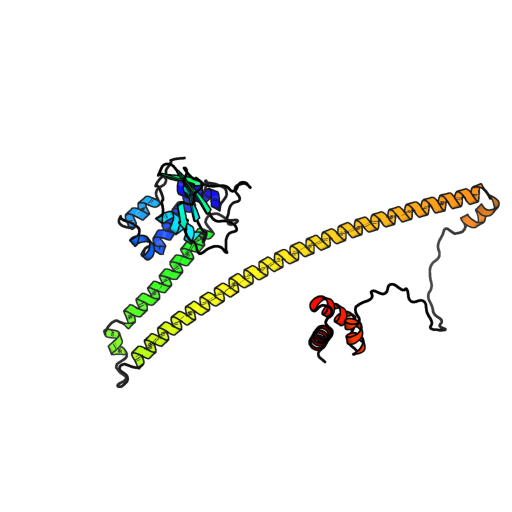O O . GLU A 1 252 ? 43.494 -52.798 -41.480 1.00 79.88 252 GLU A O 1
ATOM 2053 N N . SER A 1 253 ? 43.125 -52.534 -39.293 1.00 76.44 253 SER A N 1
ATOM 2054 C CA . SER A 1 253 ? 44.198 -53.447 -38.885 1.00 76.44 253 SER A CA 1
ATOM 2055 C C . SER A 1 253 ? 43.990 -54.869 -39.421 1.00 76.44 253 SER A C 1
ATOM 2057 O O . SER A 1 253 ? 44.939 -55.514 -39.869 1.00 76.44 253 SER A O 1
ATOM 2059 N N . LYS A 1 254 ? 42.747 -55.366 -39.416 1.00 72.25 254 LYS A N 1
ATOM 2060 C CA . LYS A 1 254 ? 42.391 -56.657 -40.018 1.00 72.25 254 LYS A CA 1
ATOM 2061 C C . LYS A 1 254 ? 42.654 -56.655 -41.527 1.00 72.25 254 LYS A C 1
ATOM 2063 O O . LYS A 1 254 ? 43.241 -57.611 -42.030 1.00 72.25 254 LYS A O 1
ATOM 2068 N N . ASP A 1 255 ? 42.241 -55.605 -42.227 1.00 71.81 255 ASP A N 1
ATOM 2069 C CA . ASP A 1 255 ? 42.417 -55.461 -43.672 1.00 71.81 255 ASP A CA 1
ATOM 2070 C C . ASP A 1 255 ? 43.910 -55.318 -44.037 1.00 71.81 255 ASP A C 1
ATOM 2072 O O . ASP A 1 255 ? 44.361 -55.964 -44.980 1.00 71.81 255 ASP A O 1
ATOM 2076 N N . ASP A 1 256 ? 44.710 -54.608 -43.235 1.00 69.94 256 ASP A N 1
ATOM 2077 C CA . ASP A 1 256 ? 46.170 -54.488 -43.377 1.00 69.94 256 ASP A CA 1
ATOM 2078 C C . ASP A 1 256 ? 46.899 -55.823 -43.168 1.00 69.94 256 ASP A C 1
ATOM 2080 O O . ASP A 1 256 ? 47.846 -56.150 -43.891 1.00 69.94 256 ASP A O 1
ATOM 2084 N N . VAL A 1 257 ? 46.469 -56.621 -42.184 1.00 63.53 257 VAL A N 1
ATOM 2085 C CA . VAL A 1 257 ? 47.010 -57.970 -41.949 1.00 63.53 257 VAL A CA 1
ATOM 2086 C C . VAL A 1 257 ? 46.662 -58.892 -43.115 1.00 63.53 257 VAL A C 1
ATOM 2088 O O . VAL A 1 257 ? 47.529 -59.627 -43.587 1.00 63.53 257 VAL A O 1
ATOM 2091 N N . ILE A 1 258 ? 45.426 -58.827 -43.615 1.00 63.44 258 ILE A N 1
ATOM 2092 C CA . ILE A 1 258 ? 44.983 -59.591 -44.788 1.00 63.44 258 ILE A CA 1
ATOM 2093 C C . ILE A 1 258 ? 45.742 -59.146 -46.050 1.00 63.44 258 ILE A C 1
ATOM 2095 O O . ILE A 1 258 ? 46.110 -59.991 -46.864 1.00 63.44 258 ILE A O 1
ATOM 2099 N N . HIS A 1 259 ? 46.021 -57.849 -46.204 1.00 66.69 259 HIS A N 1
ATOM 2100 C CA . HIS A 1 259 ? 46.744 -57.296 -47.349 1.00 66.69 259 HIS A CA 1
ATOM 2101 C C . HIS A 1 259 ? 48.232 -57.679 -47.348 1.00 66.69 259 HIS A C 1
ATOM 2103 O O . HIS A 1 259 ? 48.769 -58.063 -48.385 1.00 66.69 259 HIS A O 1
ATOM 2109 N N . ASN A 1 260 ? 48.894 -57.630 -46.186 1.00 65.75 260 ASN A N 1
ATOM 2110 C CA . ASN A 1 260 ? 50.315 -57.971 -46.055 1.00 65.75 260 ASN A CA 1
ATOM 2111 C C . ASN A 1 260 ? 50.587 -59.484 -45.947 1.00 65.75 260 ASN A C 1
ATOM 2113 O O . ASN A 1 260 ? 51.709 -59.912 -46.221 1.00 65.75 260 ASN A O 1
ATOM 2117 N N . LYS A 1 261 ? 49.600 -60.294 -45.533 1.00 65.38 261 LYS A N 1
ATOM 2118 C CA . LYS A 1 261 ? 49.697 -61.762 -45.406 1.00 65.38 261 LYS A CA 1
ATOM 2119 C C . LYS A 1 261 ? 48.401 -62.456 -45.863 1.00 65.38 261 LYS A C 1
ATOM 2121 O O . LYS A 1 261 ? 47.578 -62.852 -45.027 1.00 65.38 261 LYS A O 1
ATOM 2126 N N . PRO A 1 262 ? 48.200 -62.634 -47.180 1.00 62.34 262 PRO A N 1
ATOM 2127 C CA . PRO A 1 262 ? 46.947 -63.145 -47.739 1.00 62.34 262 PRO A CA 1
ATOM 2128 C C . PRO A 1 262 ? 46.606 -64.580 -47.300 1.00 62.34 262 PRO A C 1
ATOM 2130 O O . PRO A 1 262 ? 45.434 -64.957 -47.313 1.00 62.34 262 PRO A O 1
ATOM 2133 N N . GLU A 1 263 ? 47.581 -65.375 -46.843 1.00 60.53 263 GLU A N 1
ATOM 2134 C CA . GLU A 1 263 ? 47.357 -66.724 -46.307 1.00 60.53 263 GLU A CA 1
ATOM 2135 C C . GLU A 1 263 ? 46.500 -66.772 -45.021 1.00 60.53 263 GLU A C 1
ATOM 2137 O O . GLU A 1 263 ? 45.923 -67.816 -44.715 1.00 60.53 263 GLU A O 1
ATOM 2142 N N . PHE A 1 264 ? 46.352 -65.658 -44.290 1.00 55.75 264 PHE A N 1
ATOM 2143 C CA . PHE A 1 264 ? 45.543 -65.582 -43.061 1.00 55.75 264 PHE A CA 1
ATOM 2144 C C . PHE A 1 264 ? 44.084 -65.147 -43.285 1.00 55.75 264 PHE A C 1
ATOM 2146 O O . PHE A 1 264 ? 43.286 -65.168 -42.343 1.00 55.75 264 PHE A O 1
ATOM 2153 N N . ALA A 1 265 ? 43.692 -64.808 -44.520 1.00 58.62 265 ALA A N 1
ATOM 2154 C CA . ALA A 1 265 ? 42.343 -64.334 -44.845 1.00 58.62 265 ALA A CA 1
ATOM 2155 C C . ALA A 1 265 ? 41.234 -65.333 -44.451 1.00 58.62 265 ALA A C 1
ATOM 2157 O O . ALA A 1 265 ? 40.171 -64.936 -43.971 1.00 58.62 265 ALA A O 1
ATOM 2158 N N . ALA A 1 266 ? 41.503 -66.637 -44.587 1.00 58.12 266 ALA A N 1
ATOM 2159 C CA . ALA A 1 266 ? 40.563 -67.701 -44.233 1.00 58.12 266 ALA A CA 1
ATOM 2160 C C . ALA A 1 266 ? 40.301 -67.801 -42.716 1.00 58.12 266 ALA A C 1
ATOM 2162 O O . ALA A 1 266 ? 39.188 -68.126 -42.309 1.00 58.12 266 ALA A O 1
ATOM 2163 N N . LEU A 1 267 ? 41.290 -67.473 -41.876 1.00 54.50 267 LEU A N 1
ATOM 2164 C CA . LEU A 1 267 ? 41.194 -67.573 -40.413 1.00 54.50 267 LEU A CA 1
ATOM 2165 C C . LEU A 1 267 ? 40.261 -66.499 -39.824 1.00 54.50 267 LEU A C 1
ATOM 2167 O O . LEU A 1 267 ? 39.521 -66.741 -38.875 1.00 54.50 267 LEU A O 1
ATOM 2171 N N . TYR A 1 268 ? 40.259 -65.312 -40.429 1.00 56.12 268 TYR A N 1
ATOM 2172 C CA . TYR A 1 268 ? 39.513 -64.139 -39.968 1.00 56.12 268 TYR A CA 1
ATOM 2173 C C . TYR A 1 268 ? 38.075 -64.040 -40.518 1.00 56.12 268 TYR A C 1
ATOM 2175 O O . TYR A 1 268 ? 37.304 -63.176 -40.083 1.00 56.12 268 TYR A O 1
ATOM 2183 N N . GLY A 1 269 ? 37.714 -64.894 -41.482 1.00 53.47 269 GLY A N 1
ATOM 2184 C CA . GLY A 1 269 ? 36.381 -64.970 -42.093 1.00 53.47 269 GLY A CA 1
ATOM 2185 C C . GLY A 1 269 ? 35.393 -65.901 -41.375 1.00 53.47 269 GLY A C 1
ATOM 2186 O O . GLY A 1 269 ? 34.214 -65.885 -41.707 1.00 53.47 269 GLY A O 1
ATOM 2187 N N . MET A 1 270 ? 35.840 -66.689 -40.388 1.00 48.59 270 MET A N 1
ATOM 2188 C CA . MET A 1 270 ? 35.019 -67.735 -39.749 1.00 48.59 270 MET A CA 1
ATOM 2189 C C . MET A 1 270 ? 34.297 -67.319 -38.453 1.00 48.59 270 MET A C 1
ATOM 2191 O O . MET A 1 270 ? 33.511 -68.104 -37.935 1.00 48.59 270 MET A O 1
ATOM 2195 N N . VAL A 1 271 ? 34.514 -66.112 -37.913 1.00 46.28 271 VAL A N 1
ATOM 2196 C CA . VAL A 1 271 ? 33.977 -65.729 -36.580 1.00 46.28 271 VAL A CA 1
ATOM 2197 C C . VAL A 1 271 ? 32.650 -64.943 -36.645 1.00 46.28 271 VAL A C 1
ATOM 2199 O O . VAL A 1 271 ? 32.121 -64.519 -35.624 1.00 46.28 271 VAL A O 1
ATOM 2202 N N . ALA A 1 272 ? 32.031 -64.793 -37.818 1.00 41.47 272 ALA A N 1
ATOM 2203 C CA . ALA A 1 272 ? 30.701 -64.186 -37.937 1.00 41.47 272 ALA A CA 1
ATOM 2204 C C . ALA A 1 272 ? 29.609 -65.250 -38.166 1.00 41.47 272 ALA A C 1
ATOM 2206 O O . ALA A 1 272 ? 29.358 -65.624 -39.309 1.00 41.47 272 ALA A O 1
ATOM 2207 N N . ASN A 1 273 ? 28.984 -65.721 -37.072 1.00 34.31 273 ASN A N 1
ATOM 2208 C CA . ASN A 1 273 ? 27.530 -65.949 -36.882 1.00 34.31 273 ASN A CA 1
ATOM 2209 C C . ASN A 1 273 ? 27.182 -67.145 -35.961 1.00 34.31 273 ASN A C 1
ATOM 2211 O O . ASN A 1 273 ? 27.229 -68.296 -36.374 1.00 34.31 273 ASN A O 1
ATOM 2215 N N . GLY A 1 274 ? 26.734 -66.812 -34.740 1.00 36.62 274 GLY A N 1
ATOM 2216 C CA . GLY A 1 274 ? 25.517 -67.314 -34.073 1.00 36.62 274 GLY A CA 1
ATOM 2217 C C . GLY A 1 274 ? 25.364 -68.795 -33.687 1.00 36.62 274 GLY A C 1
ATOM 2218 O O . GLY A 1 274 ? 25.065 -69.625 -34.537 1.00 36.62 274 GLY A O 1
ATOM 2219 N N . ALA A 1 275 ? 25.342 -69.082 -32.375 1.00 28.88 275 ALA A N 1
ATOM 2220 C CA . ALA A 1 275 ? 24.520 -70.149 -31.785 1.00 28.88 275 ALA A CA 1
ATOM 2221 C C . ALA A 1 275 ? 24.256 -69.923 -30.278 1.00 28.88 275 ALA A C 1
ATOM 2223 O O . ALA A 1 275 ? 25.050 -69.315 -29.567 1.00 28.88 275 ALA A O 1
ATOM 2224 N N . VAL A 1 276 ? 23.094 -70.409 -29.844 1.00 33.75 276 VAL A N 1
ATOM 2225 C CA . VAL A 1 276 ? 22.381 -70.208 -28.571 1.00 33.75 276 VAL A CA 1
ATOM 2226 C C . VAL A 1 276 ? 22.921 -71.088 -27.416 1.00 33.75 276 VAL A C 1
ATOM 2228 O O . VAL A 1 276 ? 23.475 -72.156 -27.651 1.00 33.75 276 VAL A O 1
ATOM 2231 N N . VAL A 1 277 ? 22.715 -70.599 -26.181 1.00 38.53 277 VAL A N 1
ATOM 2232 C CA . VAL A 1 277 ? 23.001 -71.103 -24.804 1.00 38.53 277 VAL A CA 1
ATOM 2233 C C . VAL A 1 277 ? 22.758 -72.619 -24.561 1.00 38.53 277 VAL A C 1
ATOM 2235 O O . VAL A 1 277 ? 21.875 -73.188 -25.203 1.00 38.53 277 VAL A O 1
ATOM 2238 N N . PRO A 1 278 ? 23.430 -73.271 -23.573 1.00 36.72 278 PRO A N 1
ATOM 2239 C CA . PRO A 1 278 ? 22.768 -73.461 -22.266 1.00 36.72 278 PRO A CA 1
ATOM 2240 C C . PRO A 1 278 ? 23.681 -73.459 -21.010 1.00 36.72 278 PRO A C 1
ATOM 2242 O O . PRO A 1 278 ? 24.892 -73.649 -21.047 1.00 36.72 278 PRO A O 1
ATOM 2245 N N . SER A 1 279 ? 23.015 -73.261 -19.874 1.00 30.48 279 SER A N 1
ATOM 2246 C CA . SER A 1 279 ? 23.433 -73.338 -18.466 1.00 30.48 279 SER A CA 1
ATOM 2247 C C . SER A 1 279 ? 24.027 -74.680 -17.995 1.00 30.48 279 SER A C 1
ATOM 2249 O O . SER A 1 279 ? 23.476 -75.718 -18.351 1.00 30.48 279 SER A O 1
ATOM 2251 N N . ALA A 1 280 ? 25.013 -74.641 -17.077 1.00 30.72 280 ALA A N 1
ATOM 2252 C CA . ALA A 1 280 ? 24.979 -75.222 -15.709 1.00 30.72 280 ALA A CA 1
ATOM 2253 C C . ALA A 1 280 ? 26.365 -75.664 -15.160 1.00 30.72 280 ALA A C 1
ATOM 2255 O O . ALA A 1 280 ? 27.038 -76.510 -15.733 1.00 30.72 280 ALA A O 1
ATOM 2256 N N . SER A 1 281 ? 26.716 -75.096 -13.996 1.00 29.58 281 SER A N 1
ATOM 2257 C CA . SER A 1 281 ? 27.419 -75.666 -12.823 1.00 29.58 281 SER A CA 1
ATOM 2258 C C . SER A 1 281 ? 28.580 -76.672 -12.970 1.00 29.58 281 SER A C 1
ATOM 2260 O O . SER A 1 281 ? 28.348 -77.826 -13.312 1.00 29.58 281 SER A O 1
ATOM 2262 N N . SER A 1 282 ? 29.746 -76.326 -12.404 1.00 27.81 282 SER A N 1
ATOM 2263 C CA . SER A 1 282 ? 30.326 -77.077 -11.268 1.00 27.81 282 SER A CA 1
ATOM 2264 C C . SER A 1 282 ? 31.513 -76.347 -10.621 1.00 27.81 282 SER A C 1
ATOM 2266 O O . SER A 1 282 ? 32.428 -75.878 -11.288 1.00 27.81 282 SER A O 1
ATOM 2268 N N . SER A 1 283 ? 31.452 -76.307 -9.297 1.00 29.84 283 SER A N 1
ATOM 2269 C CA . SER A 1 283 ? 32.399 -75.861 -8.274 1.00 29.84 283 SER A CA 1
ATOM 2270 C C . SER A 1 283 ? 33.829 -76.420 -8.336 1.00 29.84 283 SER A C 1
ATOM 2272 O O . SER A 1 283 ? 33.989 -77.627 -8.492 1.00 29.84 283 SER A O 1
ATOM 2274 N N . SER A 1 284 ? 34.819 -75.599 -7.966 1.00 29.45 284 SER A N 1
ATOM 2275 C CA . SER A 1 284 ? 35.835 -75.933 -6.943 1.00 29.45 284 SER A CA 1
ATOM 2276 C C . SER A 1 284 ? 36.661 -74.687 -6.600 1.00 29.45 284 SER A C 1
ATOM 2278 O O . SER A 1 284 ? 37.144 -74.011 -7.504 1.00 29.45 284 SER A O 1
ATOM 2280 N N . GLY A 1 285 ? 36.767 -74.362 -5.310 1.00 30.27 285 GLY A N 1
ATOM 2281 C CA . GLY A 1 285 ? 37.294 -73.093 -4.811 1.00 30.27 285 GLY A CA 1
ATOM 2282 C C . GLY A 1 285 ? 38.811 -72.915 -4.882 1.00 30.27 285 GLY A C 1
ATOM 2283 O O . GLY A 1 285 ? 39.570 -73.873 -4.984 1.00 30.27 285 GLY A O 1
ATOM 2284 N N . ASN A 1 286 ? 39.235 -71.658 -4.781 1.00 28.48 286 ASN A N 1
ATOM 2285 C CA . ASN A 1 286 ? 39.992 -71.177 -3.630 1.00 28.48 286 ASN A CA 1
ATOM 2286 C C . ASN A 1 286 ? 40.024 -69.649 -3.644 1.00 28.48 286 ASN A C 1
ATOM 2288 O O . ASN A 1 286 ? 40.228 -69.014 -4.676 1.00 28.48 286 ASN A O 1
ATOM 2292 N N . GLU A 1 287 ? 39.778 -69.093 -2.464 1.00 37.78 287 GLU A N 1
ATOM 2293 C CA . GLU A 1 287 ? 40.085 -67.725 -2.083 1.00 37.78 287 GLU A CA 1
ATOM 2294 C C . GLU A 1 287 ? 41.549 -67.409 -2.410 1.00 37.78 287 GLU A C 1
ATOM 2296 O O . GLU A 1 287 ? 42.429 -68.152 -1.986 1.00 37.78 287 GLU A O 1
ATOM 2301 N N . GLN A 1 288 ? 41.803 -66.318 -3.135 1.00 35.53 288 GLN A N 1
ATOM 2302 C CA . GLN A 1 288 ? 42.746 -65.261 -2.744 1.00 35.53 288 GLN A CA 1
ATOM 2303 C C . GLN A 1 288 ? 42.924 -64.234 -3.867 1.00 35.53 288 GLN A C 1
ATOM 2305 O O . GLN A 1 288 ? 43.231 -64.571 -5.004 1.00 35.53 288 GLN A O 1
ATOM 2310 N N . ASP A 1 289 ? 42.727 -62.979 -3.464 1.00 36.66 289 ASP A N 1
ATOM 2311 C CA . ASP A 1 289 ? 43.388 -61.768 -3.938 1.00 36.66 289 ASP A CA 1
ATOM 2312 C C . ASP A 1 289 ? 43.393 -61.445 -5.430 1.00 36.66 289 ASP A C 1
ATOM 2314 O O . ASP A 1 289 ? 44.199 -61.944 -6.203 1.00 36.66 289 ASP A O 1
ATOM 2318 N N . LEU A 1 290 ? 42.570 -60.451 -5.772 1.00 35.59 290 LEU A N 1
ATOM 2319 C CA . LEU A 1 290 ? 43.006 -59.218 -6.435 1.00 35.59 290 LEU A CA 1
ATOM 2320 C C . LEU A 1 290 ? 41.901 -58.174 -6.203 1.00 35.59 290 LEU A C 1
ATOM 2322 O O . LEU A 1 290 ? 41.007 -57.978 -7.024 1.00 35.59 290 LEU A O 1
ATOM 2326 N N . ARG A 1 291 ? 41.911 -57.563 -5.008 1.00 36.66 291 ARG A N 1
ATOM 2327 C CA . ARG A 1 291 ? 41.089 -56.383 -4.717 1.00 36.66 291 ARG A CA 1
ATOM 2328 C C . ARG A 1 291 ? 41.730 -55.166 -5.368 1.00 36.66 291 ARG A C 1
ATOM 2330 O O . ARG A 1 291 ? 42.853 -54.794 -5.047 1.00 36.66 291 ARG A O 1
ATOM 2337 N N . ASP A 1 292 ? 40.955 -54.576 -6.263 1.00 34.19 292 ASP A N 1
ATOM 2338 C CA . ASP A 1 292 ? 41.161 -53.287 -6.902 1.00 34.19 292 ASP A CA 1
ATOM 2339 C C . ASP A 1 292 ? 41.385 -52.189 -5.847 1.00 34.19 292 ASP A C 1
ATOM 2341 O O . ASP A 1 292 ? 40.514 -51.889 -5.025 1.00 34.19 292 ASP A O 1
ATOM 2345 N N . SER A 1 293 ? 42.578 -51.601 -5.850 1.00 38.34 293 SER A N 1
ATOM 2346 C CA . SER A 1 293 ? 42.957 -50.481 -4.993 1.00 38.34 293 SER A CA 1
ATOM 2347 C C . SER A 1 293 ? 42.456 -49.165 -5.594 1.00 38.34 293 SER A C 1
ATOM 2349 O O . SER A 1 293 ? 43.143 -48.521 -6.384 1.00 38.34 293 SER A O 1
ATOM 2351 N N . ARG A 1 294 ? 41.263 -48.731 -5.178 1.00 39.19 294 ARG A N 1
ATOM 2352 C CA . ARG A 1 294 ? 40.887 -47.306 -5.112 1.00 39.19 294 ARG A CA 1
ATOM 2353 C C . ARG A 1 294 ? 40.325 -47.028 -3.725 1.00 39.19 294 ARG A C 1
ATOM 2355 O O . ARG A 1 294 ? 39.122 -47.013 -3.494 1.00 39.19 294 ARG A O 1
ATOM 2362 N N . GLU A 1 295 ? 41.253 -46.903 -2.790 1.00 43.69 295 GLU A N 1
ATOM 2363 C CA . GLU A 1 295 ? 41.016 -46.637 -1.378 1.00 43.69 295 GLU A CA 1
ATOM 2364 C C . GLU A 1 295 ? 40.621 -45.156 -1.218 1.00 43.69 295 GLU A C 1
ATOM 2366 O O . GLU A 1 295 ? 41.461 -44.261 -1.297 1.00 43.69 295 GLU A O 1
ATOM 2371 N N . PHE A 1 296 ? 39.327 -44.868 -1.041 1.00 47.44 296 PHE A N 1
ATOM 2372 C CA . PHE A 1 296 ? 38.894 -43.586 -0.480 1.00 47.44 296 PHE A CA 1
ATOM 2373 C C . PHE A 1 296 ? 39.327 -43.580 0.988 1.00 47.44 296 PHE A C 1
ATOM 2375 O O . PHE A 1 296 ? 38.667 -44.164 1.846 1.00 47.44 296 PHE A O 1
ATOM 2382 N N . GLN A 1 297 ? 40.497 -43.007 1.265 1.00 67.12 297 GLN A N 1
ATOM 2383 C CA . GLN A 1 297 ? 41.086 -43.020 2.597 1.00 67.12 297 GLN A CA 1
ATOM 2384 C C . GLN A 1 297 ? 40.357 -42.009 3.491 1.00 67.12 297 GLN A C 1
ATOM 2386 O O . GLN A 1 297 ? 40.658 -40.817 3.489 1.00 67.12 297 GLN A O 1
ATOM 2391 N N . TYR A 1 298 ? 39.350 -42.484 4.224 1.00 72.12 298 TYR A N 1
ATOM 2392 C CA . TYR A 1 298 ? 38.692 -41.694 5.262 1.00 72.12 298 TYR A CA 1
ATOM 2393 C C . TYR A 1 298 ? 39.634 -41.474 6.462 1.00 72.12 298 TYR A C 1
ATOM 2395 O O . TYR A 1 298 ? 40.559 -42.262 6.664 1.00 72.12 298 TYR A O 1
ATOM 2403 N N . PRO A 1 299 ? 39.440 -40.417 7.267 1.00 77.94 299 PRO A N 1
ATOM 2404 C CA . PRO A 1 299 ? 40.259 -40.186 8.455 1.00 77.94 299 PRO A CA 1
ATOM 2405 C C . PRO A 1 299 ? 40.139 -41.321 9.484 1.00 77.94 299 PRO A C 1
ATOM 2407 O O . PRO A 1 299 ? 39.116 -42.004 9.561 1.00 77.94 299 PRO A O 1
ATOM 2410 N N . GLU A 1 300 ? 41.160 -41.480 10.332 1.00 76.81 300 GLU A N 1
ATOM 2411 C CA . GLU A 1 300 ? 41.208 -42.491 11.407 1.00 76.81 300 GLU A CA 1
ATOM 2412 C C . GLU A 1 300 ? 39.993 -42.441 12.349 1.00 76.81 300 GLU A C 1
ATOM 2414 O O . GLU A 1 300 ? 39.599 -43.459 12.911 1.00 76.81 300 GLU A O 1
ATOM 2419 N N . SER A 1 301 ? 39.340 -41.283 12.491 1.00 81.81 301 SER A N 1
ATOM 2420 C CA . SER A 1 301 ? 38.110 -41.141 13.278 1.00 81.81 301 SER A CA 1
ATOM 2421 C C . SER A 1 301 ? 36.956 -42.004 12.745 1.00 81.81 301 SER A C 1
ATOM 2423 O O . SER A 1 301 ? 36.219 -42.603 13.530 1.00 81.81 301 SER A O 1
ATOM 2425 N N . VAL A 1 302 ? 36.832 -42.137 11.419 1.00 83.12 302 VAL A N 1
ATOM 2426 C CA . VAL A 1 302 ? 35.803 -42.949 10.749 1.00 83.12 302 VAL A CA 1
ATOM 2427 C C . VAL A 1 302 ? 36.102 -44.435 10.929 1.00 83.12 302 VAL A C 1
ATOM 2429 O O . VAL A 1 302 ? 35.210 -45.211 11.285 1.00 83.12 302 VAL A O 1
ATOM 2432 N N . TYR A 1 303 ? 37.365 -44.829 10.748 1.00 82.44 303 TYR A N 1
ATOM 2433 C CA . TYR A 1 303 ? 37.810 -46.207 10.961 1.00 82.44 303 TYR A CA 1
ATOM 2434 C C . TYR A 1 303 ? 37.720 -46.624 12.431 1.00 82.44 303 TYR A C 1
ATOM 2436 O O . TYR A 1 303 ? 37.310 -47.748 12.724 1.00 82.44 303 TYR A O 1
ATOM 2444 N N . GLY A 1 304 ? 38.005 -45.706 13.357 1.00 80.44 304 GLY A N 1
ATOM 2445 C CA . GLY A 1 304 ? 37.863 -45.911 14.793 1.00 80.44 304 GLY A CA 1
ATOM 2446 C C . GLY A 1 304 ? 36.433 -46.281 15.179 1.00 80.44 304 GLY A C 1
ATOM 2447 O O . GLY A 1 304 ? 36.225 -47.305 15.827 1.00 80.44 304 GLY A O 1
ATOM 2448 N N . VAL A 1 305 ? 35.431 -45.530 14.716 1.00 81.56 305 VAL A N 1
ATOM 2449 C CA . VAL A 1 305 ? 34.019 -45.843 15.010 1.00 81.56 305 VAL A CA 1
ATOM 2450 C C . VAL A 1 305 ? 33.540 -47.081 14.242 1.00 81.56 305 VAL A C 1
ATOM 2452 O O . VAL A 1 305 ? 32.821 -47.909 14.803 1.00 81.56 305 VAL A O 1
ATOM 2455 N N . MET A 1 306 ? 33.994 -47.292 13.002 1.00 82.88 306 MET A N 1
ATOM 2456 C CA . MET A 1 306 ? 33.706 -48.526 12.255 1.00 82.88 306 MET A CA 1
ATOM 2457 C C . MET A 1 306 ? 34.219 -49.774 12.995 1.00 82.88 306 MET A C 1
ATOM 2459 O O . MET A 1 306 ? 33.513 -50.780 13.076 1.00 82.88 306 MET A O 1
ATOM 2463 N N . SER A 1 307 ? 35.410 -49.702 13.600 1.00 79.81 307 SER A N 1
ATOM 2464 C CA . SER A 1 307 ? 35.995 -50.801 14.381 1.00 79.81 307 SER A CA 1
ATOM 2465 C C . SER A 1 307 ? 35.177 -51.169 15.629 1.00 79.81 307 SER A C 1
ATOM 2467 O O . SER A 1 307 ? 35.255 -52.301 16.103 1.00 79.81 307 SER A O 1
ATOM 2469 N N . MET A 1 308 ? 34.321 -50.258 16.112 1.00 79.69 308 MET A N 1
ATOM 2470 C CA . MET A 1 308 ? 33.373 -50.506 17.208 1.00 79.69 308 MET A CA 1
ATOM 2471 C C . MET A 1 308 ? 32.098 -51.242 16.751 1.00 79.69 308 MET A C 1
ATOM 2473 O O . MET A 1 308 ? 31.203 -51.500 17.557 1.00 79.69 308 MET A O 1
ATOM 2477 N N . GLY A 1 309 ? 32.012 -51.619 15.470 1.00 80.75 309 GLY A N 1
ATOM 2478 C CA . GLY A 1 309 ? 30.935 -52.441 14.913 1.00 80.75 309 GLY A CA 1
ATOM 2479 C C . GLY A 1 309 ? 29.793 -51.653 14.271 1.00 80.75 309 GLY A C 1
ATOM 2480 O O . GLY A 1 309 ? 28.725 -52.224 14.038 1.00 80.75 309 GLY A O 1
ATOM 2481 N N . PHE A 1 310 ? 29.995 -50.364 13.990 1.00 81.44 310 PHE A N 1
ATOM 2482 C CA . PHE A 1 310 ? 29.027 -49.536 13.271 1.00 81.44 310 PHE A CA 1
ATOM 2483 C C . PHE A 1 310 ? 29.215 -49.652 11.743 1.00 81.44 310 PHE A C 1
ATOM 2485 O O . PHE A 1 310 ? 30.354 -49.738 11.277 1.00 81.44 310 PHE A O 1
ATOM 2492 N N . PRO A 1 311 ? 28.131 -49.661 10.937 1.00 84.44 311 PRO A N 1
ATOM 2493 C CA . PRO A 1 311 ? 28.230 -49.739 9.479 1.00 84.44 311 PRO A CA 1
ATOM 2494 C C . PRO A 1 311 ? 28.986 -48.543 8.886 1.00 84.44 311 PRO A C 1
ATOM 2496 O O . PRO A 1 311 ? 28.671 -47.396 9.202 1.00 84.44 311 PRO A O 1
ATOM 2499 N N . LEU A 1 312 ? 29.920 -48.805 7.966 1.00 81.62 312 LEU A N 1
ATOM 2500 C CA . LEU A 1 312 ? 30.765 -47.782 7.331 1.00 81.62 312 LEU A CA 1
ATOM 2501 C C . LEU A 1 312 ? 29.955 -46.632 6.709 1.00 81.62 312 LEU A C 1
ATOM 2503 O O . LEU A 1 312 ? 30.296 -45.469 6.889 1.00 81.62 312 LEU A O 1
ATOM 2507 N N . GLU A 1 313 ? 28.846 -46.946 6.039 1.00 83.31 313 GLU A N 1
ATOM 2508 C CA . GLU A 1 313 ? 27.955 -45.952 5.425 1.00 83.31 313 GLU A CA 1
ATOM 2509 C C . GLU A 1 313 ? 27.417 -44.938 6.449 1.00 83.31 313 GLU A C 1
ATOM 2511 O O . GLU A 1 313 ? 27.328 -43.742 6.171 1.00 83.31 313 GLU A O 1
ATOM 2516 N N . LYS A 1 314 ? 27.129 -45.395 7.674 1.00 82.12 314 LYS A N 1
ATOM 2517 C CA . LYS A 1 314 ? 26.654 -44.538 8.765 1.00 82.12 314 LYS A CA 1
ATOM 2518 C C . LYS A 1 314 ? 27.779 -43.710 9.370 1.00 82.12 314 LYS A C 1
ATOM 2520 O O . LYS A 1 314 ? 27.559 -42.535 9.651 1.00 82.12 314 LYS A O 1
ATOM 2525 N N . CYS A 1 315 ? 28.982 -44.271 9.483 1.00 83.31 315 CYS A N 1
ATOM 2526 C CA . CYS A 1 315 ? 30.164 -43.521 9.905 1.00 83.31 315 CYS A CA 1
ATOM 2527 C C . CYS A 1 315 ? 30.510 -42.398 8.909 1.00 83.31 315 CYS A C 1
ATOM 2529 O O . CYS A 1 315 ? 30.817 -41.286 9.331 1.00 83.31 315 CYS A O 1
ATOM 2531 N N . ILE A 1 316 ? 30.396 -42.652 7.599 1.00 83.62 316 ILE A N 1
ATOM 2532 C CA . ILE A 1 316 ? 30.619 -41.647 6.544 1.00 83.62 316 ILE A CA 1
ATOM 2533 C C . ILE A 1 316 ? 29.535 -40.562 6.587 1.00 83.62 316 ILE A C 1
ATOM 2535 O O . ILE A 1 316 ? 29.845 -39.372 6.535 1.00 83.62 316 ILE A O 1
ATOM 2539 N N . GLN A 1 317 ? 28.265 -40.950 6.736 1.00 85.25 317 GLN A N 1
ATOM 2540 C CA . GLN A 1 317 ? 27.161 -39.998 6.881 1.00 85.25 317 GLN A CA 1
ATOM 2541 C C . GLN A 1 317 ? 27.362 -39.084 8.100 1.00 85.25 317 GLN A C 1
ATOM 2543 O O . GLN A 1 317 ? 27.194 -37.870 8.001 1.00 85.25 317 GLN A O 1
ATOM 2548 N N . ALA A 1 318 ? 27.762 -39.658 9.234 1.00 85.38 318 ALA A N 1
ATOM 2549 C CA . ALA A 1 318 ? 28.056 -38.914 10.451 1.00 85.38 318 ALA A CA 1
ATOM 2550 C C . ALA A 1 318 ? 29.263 -37.978 10.280 1.00 85.38 318 ALA A C 1
ATOM 2552 O O . ALA A 1 318 ? 29.214 -36.829 10.715 1.00 85.38 318 ALA A O 1
ATOM 2553 N N . TYR A 1 319 ? 30.313 -38.435 9.593 1.00 86.31 319 TYR A N 1
ATOM 2554 C CA . TYR A 1 319 ? 31.494 -37.630 9.278 1.00 86.31 319 TYR A CA 1
ATOM 2555 C C . TYR A 1 319 ? 31.147 -36.397 8.435 1.00 86.31 319 TYR A C 1
ATOM 2557 O O . TYR A 1 319 ? 31.609 -35.299 8.730 1.00 86.31 319 TYR A O 1
ATOM 2565 N N . HIS A 1 320 ? 30.273 -36.528 7.433 1.00 85.56 320 HIS A N 1
ATOM 2566 C CA . HIS A 1 320 ? 29.828 -35.376 6.641 1.00 85.56 320 HIS A CA 1
ATOM 2567 C C . HIS A 1 320 ? 29.012 -34.351 7.443 1.00 85.56 320 HIS A C 1
ATOM 2569 O O . HIS A 1 320 ? 28.949 -33.189 7.048 1.00 85.56 320 HIS A O 1
ATOM 2575 N N . LEU A 1 321 ? 28.400 -34.763 8.557 1.00 83.75 321 LEU A N 1
ATOM 2576 C CA . LEU A 1 321 ? 27.577 -33.894 9.400 1.00 83.75 321 LEU A CA 1
ATOM 2577 C C . LEU A 1 321 ? 28.372 -33.230 10.526 1.00 83.75 321 LEU A C 1
ATOM 2579 O O . LEU A 1 321 ? 28.153 -32.058 10.818 1.00 83.75 321 LEU A O 1
ATOM 2583 N N . VAL A 1 322 ? 29.266 -33.978 11.174 1.00 82.25 322 VAL A N 1
ATOM 2584 C CA . VAL A 1 322 ? 29.965 -33.535 12.392 1.00 82.25 322 VAL A CA 1
ATOM 2585 C C . VAL A 1 322 ? 31.448 -33.230 12.136 1.00 82.25 322 VAL A C 1
ATOM 2587 O O . VAL A 1 322 ? 32.123 -32.657 12.990 1.00 82.25 322 VAL A O 1
ATOM 2590 N N . GLY A 1 323 ? 31.955 -33.553 10.945 1.00 81.50 323 GLY A N 1
ATOM 2591 C CA . GLY A 1 323 ? 33.361 -33.414 10.580 1.00 81.50 323 GLY A CA 1
ATOM 2592 C C . GLY A 1 323 ? 34.245 -34.498 11.201 1.00 81.50 323 GLY A C 1
ATOM 2593 O O . GLY A 1 323 ? 33.769 -35.538 11.657 1.00 81.50 323 GLY A O 1
ATOM 2594 N N . ASP A 1 324 ? 35.556 -34.246 11.224 1.00 85.31 324 ASP A N 1
ATOM 2595 C CA . ASP A 1 324 ? 36.572 -35.152 11.778 1.00 85.31 324 ASP A CA 1
ATOM 2596 C C . ASP A 1 324 ? 36.583 -35.131 13.319 1.00 85.31 324 ASP A C 1
ATOM 2598 O O . ASP A 1 324 ? 37.503 -34.625 13.958 1.00 85.31 324 ASP A O 1
ATOM 2602 N N . ASN A 1 325 ? 35.499 -35.624 13.924 1.00 84.31 325 ASN A N 1
ATOM 2603 C CA . ASN A 1 325 ? 35.309 -35.695 15.370 1.00 84.31 325 ASN A CA 1
ATOM 2604 C C . ASN A 1 325 ? 34.778 -37.088 15.774 1.00 84.31 325 ASN A C 1
ATOM 2606 O O . ASN A 1 325 ? 33.583 -37.352 15.606 1.00 84.31 325 ASN A O 1
ATOM 2610 N N . PRO A 1 326 ? 35.616 -37.979 16.339 1.00 80.50 326 PRO A N 1
ATOM 2611 C CA . PRO A 1 326 ? 35.231 -39.364 16.621 1.00 80.50 326 PRO A CA 1
ATOM 2612 C C . PRO A 1 326 ? 34.093 -39.485 17.645 1.00 80.50 326 PRO A C 1
ATOM 2614 O O . PRO A 1 326 ? 33.239 -40.356 17.498 1.00 80.50 326 PRO A O 1
ATOM 2617 N N . GLU A 1 327 ? 34.029 -38.601 18.646 1.00 81.75 327 GLU A N 1
ATOM 2618 C CA . GLU A 1 327 ? 32.955 -38.605 19.652 1.00 81.75 327 GLU A CA 1
ATOM 2619 C C . GLU A 1 327 ? 31.613 -38.203 19.033 1.00 81.75 327 GLU A C 1
ATOM 2621 O O . GLU A 1 327 ? 30.588 -38.830 19.298 1.00 81.75 327 GLU A O 1
ATOM 2626 N N . GLY A 1 328 ? 31.630 -37.205 18.146 1.00 83.81 328 GLY A N 1
ATOM 2627 C CA . GLY A 1 328 ? 30.449 -36.760 17.411 1.00 83.81 328 GLY A CA 1
ATOM 2628 C C . GLY A 1 328 ? 29.934 -37.802 16.414 1.00 83.81 328 GLY A C 1
ATOM 2629 O O . GLY A 1 328 ? 28.729 -38.048 16.336 1.00 83.81 328 GLY A O 1
ATOM 2630 N N . ILE A 1 329 ? 30.850 -38.468 15.701 1.00 86.06 329 ILE A N 1
ATOM 2631 C CA . ILE A 1 329 ? 30.539 -39.572 14.781 1.00 86.06 329 ILE A CA 1
ATOM 2632 C C . ILE A 1 329 ? 29.919 -40.745 15.550 1.00 86.06 329 ILE A C 1
ATOM 2634 O O . ILE A 1 329 ? 28.884 -41.276 15.138 1.00 86.06 329 ILE A O 1
ATOM 2638 N N . LEU A 1 330 ? 30.510 -41.119 16.689 1.00 83.94 330 LEU A N 1
ATOM 2639 C CA . LEU A 1 330 ? 30.005 -42.185 17.552 1.00 83.94 330 LEU A CA 1
ATOM 2640 C C . LEU A 1 330 ? 28.619 -41.845 18.111 1.00 83.94 330 LEU A C 1
ATOM 2642 O O . LEU A 1 330 ? 27.711 -42.668 18.028 1.00 83.94 330 LEU A O 1
ATOM 2646 N N . GLN A 1 331 ? 28.431 -40.628 18.629 1.00 85.75 331 GLN A N 1
ATOM 2647 C CA . GLN A 1 331 ? 27.154 -40.182 19.184 1.00 85.75 331 GLN A CA 1
ATOM 2648 C C . GLN A 1 331 ? 26.038 -40.228 18.136 1.00 85.75 331 GLN A C 1
ATOM 2650 O O . GLN A 1 331 ? 24.956 -40.747 18.418 1.00 85.75 331 GLN A O 1
ATOM 2655 N N . TYR A 1 332 ? 26.308 -39.746 16.920 1.00 86.12 332 TYR A N 1
ATOM 2656 C CA . TYR A 1 332 ? 25.355 -39.823 15.817 1.00 86.12 332 TYR A CA 1
ATOM 2657 C C . TYR A 1 332 ? 25.004 -41.276 15.482 1.00 86.12 332 TYR A C 1
ATOM 2659 O O . TYR A 1 332 ? 23.822 -41.610 15.376 1.00 86.12 332 TYR A O 1
ATOM 2667 N N . CYS A 1 333 ? 26.008 -42.153 15.366 1.00 83.62 333 CYS A N 1
ATOM 2668 C CA . CYS A 1 333 ? 25.803 -43.567 15.047 1.00 83.62 333 CYS A CA 1
ATOM 2669 C C . CYS A 1 333 ? 24.999 -44.300 16.136 1.00 83.62 333 CYS A C 1
ATOM 2671 O O . CYS A 1 333 ? 24.085 -45.055 15.806 1.00 83.62 333 CYS A O 1
ATOM 2673 N N . CYS A 1 334 ? 25.265 -44.039 17.420 1.00 83.56 334 CYS A N 1
ATOM 2674 C CA . CYS A 1 334 ? 24.486 -44.589 18.535 1.00 83.56 334 CYS A CA 1
ATOM 2675 C C . CYS A 1 334 ? 23.022 -44.126 18.491 1.00 83.56 334 CYS A C 1
ATOM 2677 O O . CYS A 1 334 ? 22.111 -44.939 18.638 1.00 83.56 334 CYS A O 1
ATOM 2679 N N . GLN A 1 335 ? 22.785 -42.836 18.229 1.00 82.81 335 GLN A N 1
ATOM 2680 C CA . GLN A 1 335 ? 21.435 -42.269 18.162 1.00 82.81 335 GLN A CA 1
ATOM 2681 C C . GLN A 1 335 ? 20.621 -42.796 16.974 1.00 82.81 335 GLN A C 1
ATOM 2683 O O . GLN A 1 335 ? 19.420 -43.014 17.111 1.00 82.81 335 GLN A O 1
ATOM 2688 N N . THR A 1 336 ? 21.249 -43.010 15.813 1.00 78.69 336 THR A N 1
ATOM 2689 C CA . THR A 1 336 ? 20.535 -43.472 14.607 1.00 78.69 336 THR A CA 1
ATOM 2690 C C . THR A 1 336 ? 20.330 -44.978 14.552 1.00 78.69 336 THR A C 1
ATOM 2692 O O . THR A 1 336 ? 19.348 -45.424 13.963 1.00 78.69 336 THR A O 1
ATOM 2695 N N . ILE A 1 337 ? 21.242 -45.770 15.117 1.00 70.62 337 ILE A N 1
ATOM 2696 C CA . ILE A 1 337 ? 21.174 -47.238 15.046 1.00 70.62 337 ILE A CA 1
ATOM 2697 C C . ILE A 1 337 ? 20.497 -47.831 16.294 1.00 70.62 337 ILE A C 1
ATOM 2699 O O . ILE A 1 337 ? 20.097 -48.993 16.267 1.00 70.62 337 ILE A O 1
ATOM 2703 N N . GLY A 1 338 ? 20.288 -47.034 17.349 1.00 60.53 338 GLY A N 1
ATOM 2704 C CA . GLY A 1 338 ? 19.501 -47.428 18.519 1.00 60.53 338 GLY A CA 1
ATOM 2705 C C . GLY A 1 338 ? 20.096 -48.631 19.249 1.00 60.53 338 GLY A C 1
ATOM 2706 O O . GLY A 1 338 ? 19.398 -49.622 19.464 1.00 60.53 338 GLY A O 1
ATOM 2707 N N . ARG A 1 339 ? 21.389 -48.561 19.581 1.00 51.22 339 ARG A N 1
ATOM 2708 C CA . ARG A 1 339 ? 22.043 -49.519 20.483 1.00 51.22 339 ARG A CA 1
ATOM 2709 C C . ARG A 1 339 ? 22.194 -48.956 21.882 1.00 51.22 339 ARG A C 1
ATOM 2711 O O . ARG A 1 339 ? 22.568 -47.768 21.985 1.00 51.22 339 ARG A O 1
#

Radius of gyration: 38.99 Å; chains: 1; bounding box: 79×99×98 Å